Protein AF-A0A6N9TUB6-F1 (afdb_monomer_lite)

Foldseek 3Di:
DLLLVCLLDFAFPVSLLVLCPPPFQCVLLVHDPVLSVLSVVLLVVLQAGTHQAQVRVCVNVVHGGHRPNHPVSSLVLAVQQQVDQFPQPDDDPNHGHVHDDDDPNVSSNVSVVLLVVLSVVLSPVQFDFFFLLVVLVSVVVCCVRRGDDDPVCPVLVVQQNVVSVVSNCCCVPVVGRDTDHSVVVVVSSVVRSD

InterPro domains:
  IPR027417 P-loop containing nucleoside triphosphate hydrolase [SSF52540] (2-192)
  IPR060282 RecBCD enzyme subunit RecC, fourth domain [PF27451] (1-193)

pLDDT: mean 87.53, std 14.42, range [43.16, 98.19]

Sequence (194 aa):
LRLLELGGGRLGAPDVLDFMAVPAVARRFGIDEGDLAAARRWVEAARVRWGRDAAHRERVIGAAAGDDFTWAAGLRRLALGFAMAGDGTTLYDGILPYADAEGEEARALGRCAACLHRLFRAAEALPAPRPPARWADLLEGFLADLFEPGEDEAAEVLRLRRRLLELREAETVWGARRPVSAAVVRAWLAARLG

Structure (mmCIF, N/CA/C/O backbone):
data_AF-A0A6N9TUB6-F1
#
_entry.id   AF-A0A6N9TUB6-F1
#
loop_
_atom_site.group_PDB
_atom_site.id
_atom_site.type_symbol
_atom_site.label_atom_id
_atom_site.label_alt_id
_atom_site.label_comp_id
_atom_site.label_asym_id
_atom_site.label_entity_id
_atom_site.label_seq_id
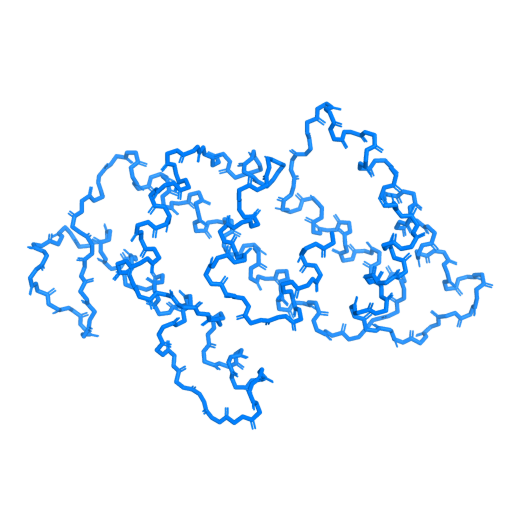_atom_site.pdbx_PDB_ins_code
_atom_site.Cartn_x
_atom_site.Cartn_y
_atom_site.Cartn_z
_atom_site.occupancy
_atom_site.B_iso_or_equiv
_atom_site.auth_seq_id
_atom_site.auth_comp_id
_atom_site.auth_asym_id
_atom_site.auth_atom_id
_atom_site.pdbx_PDB_model_num
ATOM 1 N N . LEU A 1 1 ? 9.368 2.194 -4.266 1.00 92.25 1 LEU A N 1
ATOM 2 C CA . LEU A 1 1 ? 10.060 1.037 -3.638 1.00 92.25 1 LEU A CA 1
ATOM 3 C C . LEU A 1 1 ? 9.395 0.600 -2.331 1.00 92.25 1 LEU A C 1
ATOM 5 O O . LEU A 1 1 ? 9.043 -0.567 -2.248 1.00 92.25 1 LEU A O 1
ATOM 9 N N . ARG A 1 2 ? 9.118 1.510 -1.383 1.00 92.44 2 ARG A N 1
ATOM 10 C CA . ARG A 1 2 ? 8.426 1.211 -0.108 1.00 92.44 2 ARG A CA 1
ATOM 11 C C . ARG A 1 2 ? 7.139 0.378 -0.243 1.00 92.44 2 ARG A C 1
ATOM 13 O O . ARG A 1 2 ? 6.929 -0.547 0.527 1.00 92.44 2 ARG A O 1
ATOM 20 N N . LEU A 1 3 ? 6.314 0.623 -1.268 1.00 94.94 3 LEU A N 1
ATOM 21 C CA . LEU A 1 3 ? 5.122 -0.199 -1.546 1.00 94.94 3 LEU A CA 1
ATOM 22 C C . LEU A 1 3 ? 5.451 -1.693 -1.747 1.00 94.94 3 LEU A C 1
ATOM 24 O O . LEU A 1 3 ? 4.760 -2.555 -1.212 1.00 94.94 3 LEU A O 1
ATOM 28 N N . LEU A 1 4 ? 6.526 -2.003 -2.486 1.00 94.75 4 LEU A N 1
ATOM 29 C CA . LEU A 1 4 ? 6.989 -3.381 -2.706 1.00 94.75 4 LEU A CA 1
ATOM 30 C C . LEU A 1 4 ? 7.463 -4.040 -1.403 1.00 94.75 4 LEU A C 1
ATOM 32 O O . LEU A 1 4 ? 7.349 -5.252 -1.255 1.00 94.75 4 LEU A O 1
ATOM 36 N N . GLU A 1 5 ? 8.003 -3.252 -0.473 1.00 92.50 5 GLU A N 1
ATOM 37 C CA . GLU A 1 5 ? 8.442 -3.723 0.846 1.00 92.50 5 GLU A CA 1
ATOM 38 C C . GLU A 1 5 ? 7.247 -3.995 1.752 1.00 92.50 5 GLU A C 1
ATOM 40 O O . GLU A 1 5 ? 7.179 -5.062 2.356 1.00 92.50 5 GLU A O 1
ATOM 45 N N . LEU A 1 6 ? 6.266 -3.089 1.769 1.00 93.50 6 LEU A N 1
ATOM 46 C CA . LEU A 1 6 ? 5.014 -3.264 2.503 1.00 93.50 6 LEU A CA 1
ATOM 47 C C . LEU A 1 6 ? 4.281 -4.543 2.091 1.00 93.50 6 LEU A C 1
ATOM 49 O O . LEU A 1 6 ? 3.838 -5.288 2.961 1.00 93.50 6 LEU A O 1
ATOM 53 N N . GLY A 1 7 ? 4.204 -4.834 0.789 1.00 89.94 7 GLY A N 1
ATOM 54 C CA . GLY A 1 7 ? 3.552 -6.049 0.289 1.00 89.94 7 GLY A CA 1
ATOM 55 C C . GLY A 1 7 ? 4.246 -7.361 0.665 1.00 89.94 7 GLY A C 1
ATOM 56 O O . GLY A 1 7 ? 3.609 -8.408 0.637 1.00 89.94 7 GLY A O 1
ATOM 57 N N . GLY A 1 8 ? 5.535 -7.324 1.017 1.00 85.50 8 GLY A N 1
ATOM 58 C CA . GLY A 1 8 ? 6.263 -8.474 1.568 1.00 85.50 8 GLY A CA 1
ATOM 59 C C . GLY A 1 8 ?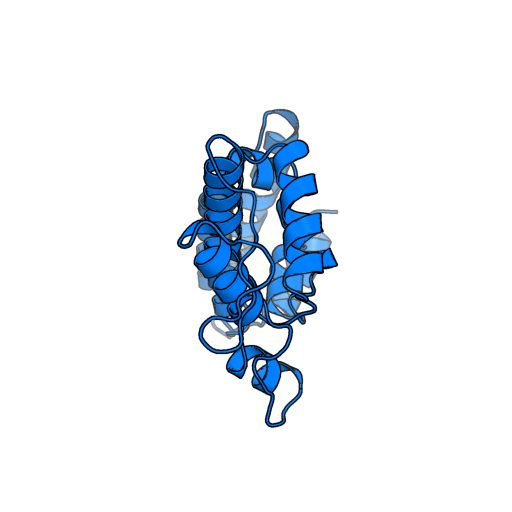 6.441 -8.423 3.089 1.00 85.50 8 GLY A C 1
ATOM 60 O O . GLY A 1 8 ? 7.093 -9.300 3.652 1.00 85.50 8 GLY A O 1
ATOM 61 N N . GLY A 1 9 ? 5.930 -7.378 3.739 1.00 89.94 9 GLY A N 1
ATOM 62 C CA . GLY A 1 9 ? 6.175 -7.070 5.140 1.00 89.94 9 GLY A CA 1
ATOM 63 C C . GLY A 1 9 ? 4.993 -7.390 6.049 1.00 89.94 9 GLY A C 1
ATOM 64 O O . GLY A 1 9 ? 4.025 -8.052 5.687 1.00 89.94 9 GLY A O 1
ATOM 65 N N . ARG A 1 10 ? 5.068 -6.880 7.280 1.00 95.06 10 ARG A N 1
ATOM 66 C CA . ARG A 1 10 ? 4.028 -7.075 8.301 1.00 95.06 10 ARG A CA 1
ATOM 67 C C . ARG A 1 10 ? 2.860 -6.098 8.181 1.00 95.06 10 ARG A C 1
ATOM 69 O O . ARG A 1 10 ? 1.869 -6.294 8.876 1.00 95.06 10 ARG A O 1
ATOM 76 N N . LEU A 1 11 ? 2.949 -5.069 7.334 1.00 96.56 11 LEU A N 1
ATOM 77 C CA . LEU A 1 11 ? 2.013 -3.935 7.333 1.00 96.56 11 LEU A CA 1
ATOM 78 C C . LEU A 1 11 ? 1.916 -3.308 8.735 1.00 96.56 11 LEU A C 1
ATOM 80 O O . LEU A 1 11 ? 0.832 -3.217 9.315 1.00 96.56 11 LEU A O 1
ATOM 84 N N . GLY A 1 12 ? 3.070 -2.963 9.314 1.00 97.50 12 GLY A N 1
ATOM 85 C CA . GLY A 1 12 ? 3.145 -2.316 10.621 1.00 97.50 12 GLY A CA 1
ATOM 86 C C . GLY A 1 12 ? 2.473 -0.945 10.612 1.00 97.50 12 GLY A C 1
ATOM 87 O O . GLY A 1 12 ? 2.493 -0.249 9.598 1.00 97.50 12 GLY A O 1
ATOM 88 N N . ALA A 1 13 ? 1.886 -0.560 11.747 1.00 97.31 13 ALA A N 1
ATOM 89 C CA . ALA A 1 13 ? 1.254 0.746 11.921 1.00 97.31 13 ALA A CA 1
ATOM 90 C C . ALA A 1 13 ? 2.151 1.922 11.475 1.00 97.31 13 ALA A C 1
ATOM 92 O O . ALA A 1 13 ? 1.690 2.711 10.648 1.00 97.31 13 ALA A O 1
ATOM 93 N N . PRO A 1 14 ? 3.426 2.013 11.917 1.00 96.50 14 PRO A N 1
ATOM 94 C CA . PRO A 1 14 ? 4.327 3.077 11.476 1.00 96.50 14 PRO A CA 1
ATOM 95 C C . PRO A 1 14 ? 4.573 3.062 9.964 1.00 96.50 14 PRO A C 1
ATOM 97 O O . PRO A 1 14 ? 4.370 4.076 9.312 1.00 96.50 14 PRO A O 1
ATOM 100 N N . ASP A 1 15 ? 4.906 1.903 9.385 1.00 96.94 15 ASP A N 1
ATOM 101 C CA . ASP A 1 15 ? 5.263 1.800 7.961 1.00 96.94 15 ASP A CA 1
ATOM 102 C C . ASP A 1 15 ? 4.114 2.212 7.027 1.00 96.94 15 ASP A C 1
ATOM 104 O O . ASP A 1 15 ? 4.328 2.793 5.961 1.00 96.94 15 ASP A O 1
ATOM 108 N N . VAL A 1 16 ? 2.878 1.886 7.413 1.00 97.94 16 VAL A N 1
ATOM 109 C CA . VAL A 1 16 ? 1.674 2.251 6.658 1.00 97.94 16 VAL A CA 1
ATOM 110 C C . VAL A 1 16 ? 1.379 3.743 6.792 1.00 97.94 16 VAL A C 1
ATOM 112 O O . VAL A 1 16 ? 1.094 4.385 5.784 1.00 97.94 16 VAL A O 1
ATOM 115 N N . LEU A 1 17 ? 1.482 4.311 7.998 1.00 97.62 17 LEU A N 1
ATOM 116 C CA . LEU A 1 17 ? 1.303 5.751 8.210 1.00 97.62 17 LEU A CA 1
ATOM 117 C C . LEU A 1 17 ? 2.373 6.561 7.464 1.00 97.62 17 LEU A C 1
ATOM 119 O O . LEU A 1 17 ? 2.053 7.555 6.816 1.00 97.62 17 LEU A O 1
ATOM 123 N N . ASP A 1 18 ? 3.617 6.088 7.465 1.00 97.38 18 ASP A N 1
ATOM 124 C CA . ASP A 1 18 ? 4.721 6.686 6.713 1.00 97.38 18 ASP A CA 1
ATOM 125 C C . ASP A 1 18 ? 4.528 6.576 5.198 1.00 97.38 18 ASP A C 1
ATOM 127 O O . ASP A 1 18 ? 5.052 7.393 4.441 1.00 97.38 18 ASP A O 1
ATOM 131 N N . PHE A 1 19 ? 3.810 5.557 4.722 1.00 97.69 19 PHE A N 1
ATOM 132 C CA . PHE A 1 19 ? 3.423 5.460 3.317 1.00 97.69 19 PHE A CA 1
ATOM 133 C C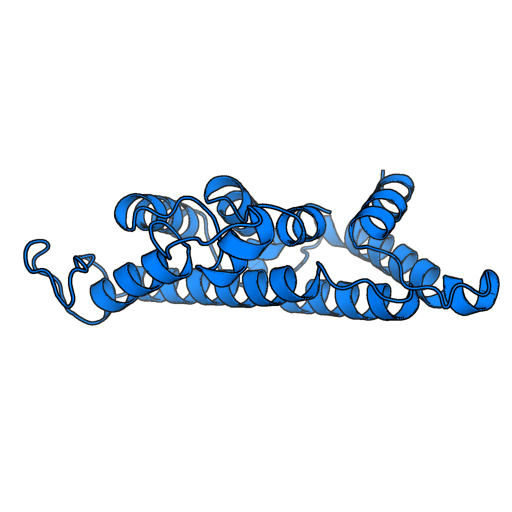 . PHE A 1 19 ? 2.311 6.451 2.967 1.00 97.69 19 PHE A C 1
ATOM 135 O O . PHE A 1 19 ? 2.402 7.112 1.936 1.00 97.69 19 PHE A O 1
ATOM 142 N N . MET A 1 20 ? 1.299 6.592 3.827 1.00 98.06 20 MET A N 1
ATOM 143 C CA . MET A 1 20 ? 0.234 7.589 3.658 1.00 98.06 20 MET A CA 1
ATOM 144 C C . MET A 1 20 ? 0.784 9.020 3.655 1.00 98.06 20 MET A C 1
ATOM 146 O O . MET A 1 20 ? 0.278 9.863 2.924 1.00 98.06 20 MET A O 1
ATOM 150 N N . ALA A 1 21 ? 1.841 9.275 4.432 1.00 97.75 21 ALA A N 1
ATOM 151 C CA . ALA A 1 21 ? 2.496 10.576 4.531 1.00 97.75 21 ALA A CA 1
ATOM 152 C C . ALA A 1 21 ? 3.378 10.944 3.321 1.00 97.75 21 ALA A C 1
ATOM 154 O O . ALA A 1 21 ? 3.882 12.063 3.257 1.00 97.75 21 ALA A O 1
ATOM 155 N N . VAL A 1 22 ? 3.593 10.038 2.358 1.00 97.00 22 VAL A N 1
ATOM 156 C CA . VAL A 1 22 ? 4.319 10.378 1.124 1.00 97.00 22 VAL A CA 1
ATOM 157 C C . VAL A 1 22 ? 3.509 11.432 0.354 1.00 97.00 22 VAL A C 1
ATOM 159 O O . VAL A 1 22 ? 2.352 11.150 0.049 1.00 97.00 22 VAL A O 1
ATOM 162 N N . PRO A 1 23 ? 4.077 12.592 -0.040 1.00 96.75 23 PRO A N 1
ATOM 163 C CA . PRO A 1 23 ? 3.309 13.695 -0.633 1.00 96.75 23 PRO A CA 1
ATOM 164 C C . PRO A 1 23 ? 2.434 13.291 -1.825 1.00 96.75 23 PRO A C 1
ATOM 166 O O . PRO A 1 23 ? 1.260 13.642 -1.884 1.00 96.75 23 PRO A O 1
ATOM 169 N N . ALA A 1 24 ? 2.967 12.478 -2.740 1.00 97.06 24 ALA A N 1
ATOM 170 C CA . ALA A 1 24 ? 2.203 11.975 -3.880 1.00 97.06 24 ALA A CA 1
ATOM 171 C C . ALA A 1 24 ? 1.048 11.040 -3.482 1.00 97.06 24 ALA A C 1
ATOM 173 O O . ALA A 1 24 ? 0.037 10.997 -4.177 1.00 97.06 24 ALA A O 1
ATOM 174 N N . VAL A 1 25 ? 1.174 10.300 -2.379 1.00 98.06 25 VAL A N 1
ATOM 175 C CA . VAL A 1 25 ? 0.084 9.472 -1.842 1.00 98.06 25 VAL A CA 1
ATOM 176 C C . VAL A 1 25 ? -0.936 10.365 -1.146 1.00 98.06 25 VAL A C 1
ATOM 178 O O . VAL A 1 25 ? -2.118 10.292 -1.457 1.00 98.06 25 VAL A O 1
ATOM 181 N N . ALA A 1 26 ? -0.488 11.257 -0.264 1.00 98.19 26 ALA A N 1
ATOM 182 C CA . ALA A 1 26 ? -1.355 12.175 0.462 1.00 98.19 26 ALA A CA 1
ATOM 183 C C . ALA A 1 26 ? -2.234 13.005 -0.493 1.00 98.19 26 ALA A C 1
ATOM 185 O O . ALA A 1 26 ? -3.459 12.990 -0.365 1.00 98.19 26 ALA A O 1
ATOM 186 N N . ARG A 1 27 ? -1.636 13.601 -1.539 1.00 97.88 27 ARG A N 1
ATOM 187 C CA . ARG A 1 27 ? -2.366 14.332 -2.593 1.00 97.88 27 ARG A CA 1
ATOM 188 C C . ARG A 1 27 ? -3.438 13.477 -3.268 1.00 97.88 27 ARG A C 1
ATOM 190 O O . ARG A 1 27 ? -4.581 13.915 -3.344 1.00 97.88 27 ARG A O 1
ATOM 197 N N . ARG A 1 28 ? -3.109 12.233 -3.647 1.00 98.00 28 ARG A N 1
ATOM 198 C CA . ARG A 1 28 ? -4.031 11.308 -4.336 1.00 98.00 28 ARG A CA 1
ATOM 199 C C . ARG A 1 28 ? -5.341 11.083 -3.584 1.00 98.00 28 ARG A C 1
ATOM 201 O O . ARG A 1 28 ? -6.372 10.822 -4.205 1.00 98.00 28 ARG A O 1
ATOM 208 N N . PHE A 1 29 ? -5.290 11.132 -2.256 1.00 97.38 29 PHE A N 1
ATOM 209 C CA . PHE A 1 29 ? -6.438 10.901 -1.383 1.00 97.38 29 PHE A CA 1
ATOM 210 C C . PHE A 1 29 ? -6.958 12.180 -0.715 1.00 97.38 29 PHE A C 1
ATOM 212 O O . PHE A 1 29 ? -7.899 12.096 0.071 1.00 97.38 29 PHE A O 1
ATOM 219 N N . GLY A 1 30 ? -6.379 13.345 -1.029 1.00 96.94 30 GLY A N 1
ATOM 220 C CA . GLY A 1 30 ? -6.704 14.624 -0.396 1.00 96.94 30 GLY A CA 1
ATOM 221 C C . GLY A 1 30 ? -6.369 14.677 1.097 1.00 96.94 30 GLY A C 1
ATOM 222 O O . GLY A 1 30 ? -7.049 15.380 1.832 1.00 96.94 30 GLY A O 1
ATOM 223 N N . ILE A 1 31 ? -5.394 13.882 1.543 1.00 97.25 31 ILE A N 1
ATOM 224 C CA . ILE A 1 31 ? -4.972 13.780 2.942 1.00 97.25 31 ILE A CA 1
ATOM 225 C C . ILE A 1 31 ? -4.030 14.941 3.259 1.00 97.25 31 ILE A C 1
ATOM 227 O O . ILE A 1 31 ? -3.014 15.110 2.582 1.00 97.25 31 ILE A O 1
ATOM 231 N N . ASP A 1 32 ? -4.338 15.703 4.303 1.00 96.12 32 ASP A N 1
ATOM 232 C CA . ASP A 1 32 ? -3.461 16.752 4.827 1.00 96.12 32 ASP A CA 1
ATOM 233 C C . ASP A 1 32 ? -2.720 16.329 6.118 1.00 96.12 32 ASP A C 1
ATOM 235 O O . ASP A 1 32 ? -2.791 15.186 6.581 1.00 96.12 32 ASP A O 1
ATOM 239 N N . GLU A 1 33 ? -1.945 17.246 6.703 1.00 95.62 33 GLU A N 1
ATOM 240 C CA . GLU A 1 33 ? -1.210 16.981 7.947 1.00 95.62 33 GLU A CA 1
ATOM 241 C C . GLU A 1 33 ? -2.134 16.731 9.150 1.00 95.62 33 GLU A C 1
ATOM 243 O O . GLU A 1 33 ? -1.798 15.926 10.029 1.00 95.62 33 GLU A O 1
ATOM 248 N N . GLY A 1 34 ? -3.300 17.385 9.181 1.00 94.75 34 GLY A N 1
ATOM 249 C CA . GLY A 1 34 ? -4.318 17.207 10.213 1.00 94.75 34 GLY A CA 1
ATOM 250 C C . GLY A 1 34 ? -4.940 15.815 10.147 1.00 94.75 34 GLY A C 1
ATOM 251 O O . GLY A 1 34 ? -5.042 15.136 11.173 1.00 94.75 34 GLY A O 1
ATOM 252 N N . ASP A 1 35 ? -5.242 15.345 8.939 1.00 94.06 35 ASP A N 1
ATOM 253 C CA . ASP A 1 35 ? -5.716 13.990 8.668 1.00 94.06 35 ASP A CA 1
ATOM 254 C C . ASP A 1 35 ? -4.697 12.937 9.114 1.00 94.06 35 ASP A C 1
ATOM 256 O O . ASP A 1 35 ? -5.057 11.954 9.763 1.00 94.06 35 ASP A O 1
ATOM 260 N N . LEU A 1 36 ? -3.408 13.141 8.818 1.00 96.38 36 LEU A N 1
ATOM 261 C CA . LEU A 1 36 ? -2.342 12.232 9.258 1.00 96.38 36 LEU A CA 1
ATOM 262 C C . LEU A 1 36 ? -2.194 12.224 10.783 1.00 96.38 36 LEU A C 1
ATOM 264 O O . LEU A 1 36 ? -1.960 11.169 11.381 1.00 96.38 36 LEU A O 1
ATOM 268 N N . ALA A 1 37 ? -2.328 13.380 11.436 1.00 94.62 37 ALA A N 1
ATOM 269 C CA . ALA A 1 37 ? -2.328 13.465 12.893 1.00 94.62 37 ALA A CA 1
ATOM 270 C C . ALA A 1 37 ? -3.536 12.735 13.501 1.00 94.62 37 ALA A C 1
ATOM 272 O O . ALA A 1 37 ? -3.373 12.003 14.480 1.00 94.62 37 ALA A O 1
ATOM 273 N N . ALA A 1 38 ? -4.724 12.874 12.908 1.00 90.94 38 ALA A N 1
ATOM 274 C CA . ALA A 1 38 ? -5.920 12.142 13.314 1.00 90.94 38 ALA A CA 1
ATOM 275 C C . ALA A 1 38 ? -5.754 10.628 13.110 1.00 90.94 38 ALA A C 1
ATOM 277 O O . ALA A 1 38 ? -5.977 9.856 14.042 1.00 90.94 38 ALA A O 1
ATOM 278 N N . ALA A 1 39 ? -5.238 10.201 11.954 1.00 93.81 39 ALA A N 1
ATOM 279 C CA . ALA A 1 39 ? -4.968 8.798 11.653 1.00 93.81 39 ALA A CA 1
ATOM 280 C C . ALA A 1 39 ? -4.029 8.145 12.679 1.00 93.81 39 ALA A C 1
ATOM 282 O O . ALA A 1 39 ? -4.281 7.018 13.107 1.00 93.81 39 ALA A O 1
ATOM 283 N N . ARG A 1 40 ? -2.986 8.857 13.131 1.00 95.12 40 ARG A N 1
ATOM 284 C CA . ARG A 1 40 ? -2.098 8.389 14.211 1.00 95.12 40 ARG A CA 1
ATOM 285 C C . ARG A 1 40 ? -2.861 8.161 15.518 1.00 95.12 40 ARG A C 1
ATOM 287 O O . ARG A 1 40 ? -2.726 7.088 16.106 1.00 95.12 40 ARG A O 1
ATOM 294 N N . ARG A 1 41 ? -3.696 9.123 15.937 1.00 92.69 41 ARG A N 1
ATOM 295 C CA . ARG A 1 41 ? -4.528 8.992 17.149 1.00 92.69 41 ARG A CA 1
ATOM 296 C C . ARG A 1 41 ? -5.500 7.819 17.040 1.00 92.69 41 ARG A C 1
ATOM 298 O O . ARG A 1 41 ? -5.626 7.040 17.978 1.00 92.69 41 ARG A O 1
ATOM 305 N N . TRP A 1 42 ? -6.154 7.656 15.891 1.00 91.50 42 TRP A N 1
ATOM 306 C CA . TRP A 1 42 ? -7.092 6.560 15.646 1.00 91.50 42 TRP A CA 1
ATOM 307 C C . TRP A 1 42 ? -6.420 5.190 15.670 1.00 91.50 42 TRP A C 1
ATOM 309 O O . TRP A 1 42 ? -6.944 4.261 16.278 1.00 91.50 42 TRP A O 1
ATOM 319 N N . VAL A 1 43 ? -5.248 5.056 15.047 1.00 93.50 43 VAL A N 1
ATOM 320 C CA . VAL A 1 43 ? -4.436 3.829 15.069 1.00 93.50 43 VAL A CA 1
ATOM 321 C C . VAL A 1 43 ? -4.061 3.444 16.500 1.00 93.50 43 VAL A C 1
ATOM 323 O O . VAL A 1 43 ? -4.176 2.272 16.866 1.00 93.50 43 VAL A O 1
ATOM 326 N N . GLU A 1 44 ? -3.666 4.418 17.322 1.00 91.88 44 GLU A N 1
ATOM 327 C CA . GLU A 1 44 ? -3.345 4.201 18.733 1.00 91.88 44 GLU A CA 1
ATOM 328 C C . GLU A 1 44 ? -4.585 3.810 19.551 1.00 91.88 44 GLU A C 1
ATOM 330 O O . GLU A 1 44 ? -4.583 2.760 20.200 1.00 91.88 44 GLU A O 1
ATOM 335 N N . ALA A 1 45 ? -5.667 4.589 19.453 1.00 85.88 45 ALA A N 1
ATOM 336 C CA . ALA A 1 45 ? -6.922 4.351 20.167 1.00 85.88 45 ALA A CA 1
ATOM 337 C C . ALA A 1 45 ? -7.554 2.997 19.800 1.00 85.88 45 ALA A C 1
ATOM 339 O O . ALA A 1 45 ? -7.989 2.242 20.669 1.00 85.88 45 ALA A O 1
ATOM 340 N N . ALA A 1 46 ? -7.532 2.631 18.516 1.00 88.69 46 ALA A N 1
ATOM 341 C CA . ALA A 1 46 ? -8.036 1.352 18.021 1.00 88.69 46 ALA A CA 1
ATOM 342 C C . ALA A 1 46 ? -7.064 0.177 18.259 1.00 88.69 46 ALA A C 1
ATOM 344 O O . ALA A 1 46 ? -7.386 -0.979 17.945 1.00 88.69 46 ALA A O 1
ATOM 345 N N . ARG A 1 47 ? -5.893 0.463 18.849 1.00 92.62 47 ARG A N 1
ATOM 346 C CA . ARG A 1 47 ? -4.821 -0.476 19.202 1.00 92.62 47 ARG A CA 1
ATOM 347 C C . ARG A 1 47 ? -4.282 -1.256 18.001 1.00 92.62 47 ARG A C 1
ATOM 349 O O . ARG A 1 47 ? -3.941 -2.431 18.134 1.00 92.62 47 ARG A O 1
ATOM 356 N N . VAL A 1 48 ? -4.193 -0.631 16.830 1.00 96.12 48 VAL A N 1
ATOM 357 C CA . VAL A 1 48 ? -3.614 -1.260 15.635 1.00 96.12 48 VAL A CA 1
ATOM 358 C C . VAL A 1 48 ? -2.099 -1.367 15.795 1.00 96.12 48 VAL A C 1
ATOM 360 O O . VAL A 1 48 ? -1.425 -0.418 16.191 1.00 96.12 48 VAL A O 1
ATOM 363 N N . ARG A 1 49 ? -1.543 -2.541 15.490 1.00 96.25 49 ARG A N 1
ATOM 364 C CA . ARG A 1 49 ? -0.101 -2.809 15.565 1.00 96.25 49 ARG A CA 1
ATOM 365 C C . ARG A 1 49 ? 0.460 -3.233 14.220 1.00 96.25 49 ARG A C 1
ATOM 367 O O . ARG A 1 49 ? 1.397 -2.604 13.737 1.00 96.25 49 ARG A O 1
ATOM 374 N N . TRP A 1 50 ? -0.080 -4.299 13.635 1.00 97.38 50 TRP A N 1
ATOM 375 C CA . TRP A 1 50 ? 0.361 -4.811 12.340 1.00 97.38 50 TRP A CA 1
ATOM 376 C C . TRP A 1 50 ? -0.621 -5.842 11.789 1.00 97.38 50 TRP A C 1
ATOM 378 O O . TRP A 1 50 ? -1.449 -6.394 12.513 1.00 97.38 50 TRP A O 1
ATOM 388 N N . GLY A 1 51 ? -0.453 -6.162 10.511 1.00 96.69 51 GLY A N 1
ATOM 389 C CA . GLY A 1 51 ? -1.219 -7.187 9.828 1.00 96.69 51 GLY A CA 1
ATOM 390 C C . GLY A 1 51 ? -2.551 -6.648 9.334 1.00 96.69 51 GLY A C 1
ATOM 391 O O . GLY A 1 51 ? -3.292 -5.993 10.065 1.00 96.69 51 GLY A O 1
ATOM 392 N N . ARG A 1 52 ? -2.856 -6.923 8.065 1.00 96.12 52 ARG A N 1
ATOM 393 C CA . ARG A 1 52 ? -4.127 -6.514 7.467 1.00 96.12 52 ARG A CA 1
ATOM 394 C C . ARG A 1 52 ? -5.317 -7.147 8.192 1.00 96.12 52 ARG A C 1
ATOM 396 O O . ARG A 1 52 ? -6.242 -6.444 8.570 1.00 96.12 52 ARG A O 1
ATOM 403 N N . ASP A 1 53 ? -5.260 -8.459 8.374 1.00 95.94 53 ASP A N 1
ATOM 404 C CA . ASP A 1 53 ? -6.278 -9.320 8.978 1.00 95.94 53 ASP A CA 1
ATOM 405 C C . ASP A 1 53 ? -5.601 -10.581 9.555 1.00 95.94 53 ASP A C 1
ATOM 407 O O . ASP A 1 53 ? -4.385 -10.770 9.399 1.00 95.94 53 ASP A O 1
ATOM 411 N N . ALA A 1 54 ? -6.378 -11.446 10.214 1.00 95.50 54 ALA A N 1
ATOM 412 C CA . ALA A 1 54 ? -5.904 -12.732 10.732 1.00 95.50 54 ALA A CA 1
ATOM 413 C C . ALA A 1 54 ? -5.188 -13.580 9.662 1.00 95.50 54 ALA A C 1
ATOM 415 O O . ALA A 1 54 ? -4.049 -13.988 9.869 1.00 95.50 54 ALA A O 1
ATOM 416 N N . ALA A 1 55 ? -5.783 -13.756 8.476 1.00 94.31 55 ALA A N 1
ATOM 417 C CA . ALA A 1 55 ? -5.211 -14.576 7.401 1.00 94.31 55 ALA A CA 1
ATOM 418 C C . ALA A 1 55 ? -3.852 -14.049 6.898 1.00 94.31 55 ALA A C 1
ATOM 420 O O . ALA A 1 55 ? -2.940 -14.806 6.562 1.00 94.31 55 ALA A O 1
ATOM 421 N N . HIS A 1 56 ? -3.677 -12.730 6.837 1.00 95.00 56 HIS A N 1
ATOM 422 C CA . HIS A 1 56 ? -2.396 -12.109 6.540 1.00 95.00 56 HIS A CA 1
ATOM 423 C C . HIS A 1 56 ? -1.379 -12.386 7.648 1.00 95.00 56 HIS A C 1
ATOM 425 O O . HIS A 1 56 ? -0.244 -12.750 7.345 1.00 95.00 56 HIS A O 1
ATOM 431 N N . ARG A 1 57 ? -1.771 -12.260 8.922 1.00 95.19 57 ARG A N 1
ATOM 432 C CA . ARG A 1 57 ? -0.881 -12.574 10.047 1.00 95.19 57 ARG A CA 1
ATOM 433 C C . ARG A 1 57 ? -0.434 -14.030 10.020 1.00 95.19 57 ARG A C 1
ATOM 435 O O . ARG A 1 57 ? 0.762 -14.265 10.155 1.00 95.19 57 ARG A O 1
ATOM 442 N N . GLU A 1 58 ? -1.352 -14.962 9.784 1.00 94.75 58 GLU A N 1
ATOM 443 C CA . GLU A 1 58 ? -1.059 -16.394 9.672 1.00 94.75 58 GLU A CA 1
ATOM 444 C C . GLU A 1 58 ? -0.027 -16.681 8.587 1.00 94.75 58 GLU A C 1
ATOM 446 O O . GLU A 1 58 ? 0.972 -17.350 8.846 1.00 94.75 58 GLU A O 1
ATOM 451 N N . ARG A 1 59 ? -0.206 -16.098 7.394 1.00 91.62 59 ARG A N 1
ATOM 452 C CA . ARG A 1 59 ? 0.764 -16.222 6.295 1.00 91.62 59 ARG A CA 1
ATOM 453 C C . ARG A 1 59 ? 2.148 -15.693 6.665 1.00 91.62 59 ARG A C 1
ATOM 455 O O . ARG A 1 59 ? 3.143 -16.283 6.261 1.00 91.62 59 ARG A O 1
ATOM 462 N N . VAL A 1 60 ? 2.219 -14.590 7.411 1.00 91.25 60 VAL A N 1
ATOM 463 C CA . VAL A 1 60 ? 3.494 -13.958 7.781 1.00 91.25 60 VAL A CA 1
ATOM 464 C C . VAL A 1 60 ? 4.215 -14.706 8.909 1.00 91.25 60 VAL A C 1
ATOM 466 O O . VAL A 1 60 ? 5.444 -14.732 8.916 1.00 91.25 60 VAL A O 1
ATOM 469 N N . ILE A 1 61 ? 3.490 -15.303 9.863 1.00 92.44 61 ILE A N 1
ATOM 470 C CA . ILE A 1 61 ? 4.100 -16.014 11.006 1.00 92.44 61 ILE A CA 1
ATOM 471 C C . ILE A 1 61 ? 4.231 -17.525 10.791 1.00 92.44 61 ILE A C 1
ATOM 473 O O . ILE A 1 61 ? 5.014 -18.158 11.491 1.00 92.44 61 ILE A O 1
ATOM 477 N N . GLY A 1 62 ? 3.477 -18.101 9.852 1.00 92.88 62 GLY A N 1
ATOM 478 C CA . GLY A 1 62 ? 3.452 -19.542 9.589 1.00 92.88 62 GLY A CA 1
ATOM 479 C C . GLY A 1 62 ? 2.690 -20.366 10.634 1.00 92.88 62 GLY A C 1
ATOM 480 O O . GLY A 1 62 ? 2.944 -21.559 10.766 1.00 92.88 62 GLY A O 1
ATOM 481 N N . ALA A 1 63 ? 1.785 -19.747 11.396 1.00 91.75 63 ALA A N 1
ATOM 482 C CA . ALA A 1 63 ? 0.998 -20.374 12.459 1.00 91.75 63 ALA A CA 1
ATOM 483 C C . ALA A 1 63 ? -0.342 -19.645 12.640 1.00 91.75 63 ALA A C 1
ATOM 485 O O . ALA A 1 63 ? -0.475 -18.505 12.197 1.00 91.75 63 ALA A O 1
ATOM 486 N N . ALA A 1 64 ? -1.308 -20.286 13.308 1.00 91.06 64 ALA A N 1
ATOM 487 C CA . ALA A 1 64 ? -2.615 -19.695 13.594 1.00 91.06 64 ALA A CA 1
ATOM 488 C C . ALA A 1 64 ? -2.473 -18.345 14.316 1.00 91.06 64 ALA A C 1
ATOM 490 O O . ALA A 1 64 ? -1.685 -18.207 15.258 1.00 91.06 64 ALA A O 1
ATOM 491 N N . ALA A 1 65 ? -3.235 -17.347 13.875 1.00 91.44 65 ALA A N 1
ATOM 492 C CA . ALA A 1 65 ? -3.138 -15.984 14.373 1.00 91.44 65 ALA A CA 1
ATOM 493 C C . ALA A 1 65 ? -4.529 -15.385 14.547 1.00 91.44 65 ALA A C 1
ATOM 495 O O . ALA A 1 65 ? -5.359 -15.431 13.645 1.00 91.44 65 ALA A O 1
ATOM 496 N N . GLY A 1 66 ? -4.760 -14.762 15.699 1.00 91.31 66 GLY A N 1
ATOM 497 C CA . GLY A 1 66 ? -5.967 -13.978 15.918 1.00 91.31 66 GLY A CA 1
ATOM 498 C C . GLY A 1 66 ? -5.982 -12.683 15.105 1.00 91.31 66 GLY A C 1
ATOM 499 O O . GLY A 1 66 ? -4.967 -12.224 14.571 1.00 91.31 66 GLY A O 1
ATOM 500 N N . ASP A 1 67 ? -7.148 -12.054 15.083 1.00 92.62 67 ASP A N 1
ATOM 501 C CA . ASP A 1 67 ? -7.361 -10.753 14.452 1.00 92.62 67 ASP A CA 1
ATOM 502 C C . ASP A 1 67 ? -7.072 -9.569 15.399 1.00 92.62 67 ASP A C 1
ATOM 504 O O . ASP A 1 67 ? -7.189 -8.405 15.027 1.00 92.62 67 ASP A O 1
ATOM 508 N N . ASP A 1 68 ? -6.644 -9.838 16.634 1.00 90.31 68 ASP A N 1
ATOM 509 C CA . ASP A 1 68 ? -6.318 -8.782 17.588 1.00 90.31 68 ASP A CA 1
ATOM 510 C C . ASP A 1 68 ? -5.220 -7.860 17.061 1.00 90.31 68 ASP A C 1
ATOM 512 O O . ASP A 1 68 ? -4.204 -8.303 16.525 1.00 90.31 68 ASP A O 1
ATOM 516 N N . PHE A 1 69 ? -5.407 -6.557 17.264 1.00 93.94 69 PHE A N 1
ATOM 517 C CA . PHE A 1 69 ? -4.448 -5.518 16.880 1.00 93.94 69 PHE A CA 1
ATOM 518 C C . PHE A 1 69 ? -4.161 -5.420 15.365 1.00 93.94 69 PHE A C 1
ATOM 520 O O . PHE A 1 69 ? -3.191 -4.761 14.979 1.00 93.94 69 PHE A O 1
ATOM 527 N N . THR A 1 70 ? -4.982 -6.037 14.506 1.00 97.19 70 THR A N 1
ATOM 528 C CA . THR A 1 70 ? -4.898 -5.877 13.044 1.00 97.19 70 THR A CA 1
ATOM 529 C C . THR A 1 70 ? -5.523 -4.566 12.581 1.00 97.19 70 THR A C 1
ATOM 531 O O . THR A 1 70 ? -6.307 -3.930 13.293 1.00 97.19 70 THR A O 1
ATOM 534 N N . TRP A 1 71 ? -5.220 -4.184 11.341 1.00 96.75 71 TRP A N 1
ATOM 535 C CA . TRP A 1 71 ? -5.910 -3.091 10.662 1.00 96.75 71 TRP A CA 1
ATOM 536 C C . TRP A 1 71 ? -7.407 -3.349 10.518 1.00 96.75 71 TRP A C 1
ATOM 538 O O . TRP A 1 71 ? -8.194 -2.447 10.783 1.00 96.75 71 TRP A O 1
ATOM 548 N N . ALA A 1 72 ? -7.819 -4.564 10.148 1.00 94.31 72 ALA A N 1
ATOM 549 C CA . ALA A 1 72 ? -9.232 -4.906 10.018 1.00 94.31 72 ALA A CA 1
ATOM 550 C C . ALA A 1 72 ? -9.988 -4.756 11.351 1.00 94.31 72 ALA A C 1
ATOM 552 O O . ALA A 1 72 ? -11.082 -4.190 11.364 1.00 94.31 72 ALA A O 1
ATOM 553 N N . ALA A 1 73 ? -9.402 -5.199 12.471 1.00 91.94 73 ALA A N 1
ATOM 554 C CA . ALA A 1 73 ? -9.986 -5.017 13.799 1.00 91.94 73 ALA A CA 1
ATOM 555 C C . ALA A 1 73 ? -10.058 -3.543 14.207 1.00 91.94 73 ALA A C 1
ATOM 557 O O . ALA A 1 73 ? -11.079 -3.088 14.724 1.00 91.94 73 ALA A O 1
ATOM 558 N N . GLY A 1 74 ? -8.989 -2.782 13.960 1.00 91.69 74 GLY A N 1
ATOM 559 C CA . GLY A 1 74 ? -8.961 -1.361 14.286 1.00 91.69 74 GLY A CA 1
ATOM 560 C C . GLY A 1 74 ? -9.946 -0.538 13.463 1.00 91.69 74 GLY A C 1
ATOM 561 O O . GLY A 1 74 ? -10.682 0.270 14.016 1.00 91.69 74 GLY A O 1
ATOM 562 N N . LEU A 1 75 ? -10.028 -0.788 12.156 1.00 89.56 75 LEU A N 1
ATOM 563 C CA . LEU A 1 75 ? -10.976 -0.109 11.271 1.00 89.56 75 LEU A CA 1
ATOM 564 C C . LEU A 1 75 ? -12.428 -0.436 11.629 1.00 89.56 75 LEU A C 1
ATOM 566 O O . LEU A 1 75 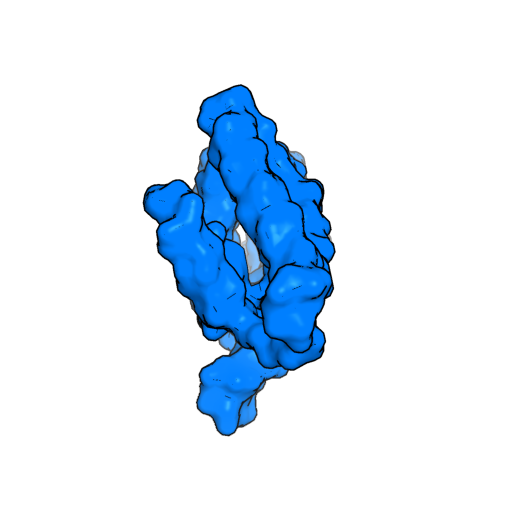? -13.266 0.457 11.573 1.00 89.56 75 LEU A O 1
ATOM 570 N N . ARG A 1 76 ? -12.727 -1.668 12.066 1.00 88.12 76 ARG A N 1
ATOM 571 C CA . ARG A 1 76 ? -14.045 -2.007 12.629 1.00 88.12 76 ARG A CA 1
ATOM 572 C C . ARG A 1 76 ? -14.369 -1.192 13.883 1.00 88.12 76 ARG A C 1
ATOM 574 O O . ARG A 1 76 ? -15.477 -0.675 13.980 1.00 88.12 76 ARG A O 1
ATOM 581 N N . ARG A 1 77 ? -13.407 -1.029 14.803 1.00 84.19 77 ARG A N 1
ATOM 582 C CA . ARG A 1 77 ? -13.561 -0.179 16.004 1.00 84.19 77 ARG A CA 1
ATOM 583 C C . ARG A 1 77 ? -13.843 1.273 15.653 1.00 84.19 77 ARG A C 1
ATOM 585 O O . ARG A 1 77 ? -14.771 1.863 16.193 1.00 84.19 77 ARG A O 1
ATOM 592 N N . LEU A 1 78 ? -13.075 1.820 14.716 1.00 82.00 78 LEU A N 1
ATOM 593 C CA . LEU A 1 78 ? -13.253 3.193 14.257 1.00 82.00 78 LEU A CA 1
ATOM 594 C C . LEU A 1 78 ? -14.604 3.374 13.564 1.00 82.00 78 LEU A C 1
ATOM 596 O O . LEU A 1 78 ? -15.342 4.280 13.921 1.00 82.00 78 LEU A O 1
ATOM 600 N N . ALA A 1 79 ? -14.980 2.483 12.645 1.00 78.88 79 ALA A N 1
ATOM 601 C CA . ALA A 1 79 ? -16.262 2.568 11.948 1.00 78.88 79 ALA A CA 1
ATOM 602 C C . ALA A 1 79 ? -17.459 2.516 12.912 1.00 78.88 79 ALA A C 1
ATOM 604 O O . ALA A 1 79 ? -18.402 3.284 12.751 1.00 78.88 79 ALA A O 1
ATOM 605 N N . LEU A 1 80 ? -17.406 1.658 13.936 1.00 74.94 80 LEU A N 1
ATOM 606 C CA . LEU A 1 80 ? -18.441 1.598 14.969 1.00 74.94 80 LEU A CA 1
ATOM 607 C C . LEU A 1 80 ? -18.493 2.882 15.810 1.00 74.94 80 LEU A C 1
ATOM 609 O O . LEU A 1 80 ? -19.579 3.366 16.107 1.00 74.94 80 LEU A O 1
ATOM 613 N N . GLY A 1 81 ? -17.321 3.445 16.124 1.00 69.81 81 GLY A N 1
ATOM 614 C CA . GLY A 1 81 ? -17.159 4.771 16.725 1.00 69.81 81 GLY A CA 1
ATOM 615 C C . GLY A 1 81 ? -17.884 5.881 15.993 1.00 69.81 81 GLY A C 1
ATOM 616 O O . GLY A 1 81 ? -18.615 6.656 16.584 1.00 69.81 81 GLY A O 1
ATOM 617 N N . PHE A 1 82 ? -17.709 5.920 14.681 1.00 66.12 82 PHE A N 1
ATOM 618 C CA . PHE A 1 82 ? -18.271 6.982 13.858 1.00 66.12 82 PHE A CA 1
ATOM 619 C C . PHE A 1 82 ? -19.761 6.760 13.558 1.00 66.12 82 PHE A C 1
ATOM 621 O O . PHE A 1 82 ? -20.485 7.717 13.305 1.00 66.12 82 PHE A O 1
ATOM 628 N N . ALA A 1 83 ? -20.233 5.509 13.557 1.00 66.62 83 ALA A N 1
ATOM 629 C CA . ALA A 1 83 ? -21.635 5.181 13.292 1.00 66.62 83 ALA A CA 1
ATOM 630 C C . ALA A 1 83 ? -22.539 5.356 14.520 1.00 66.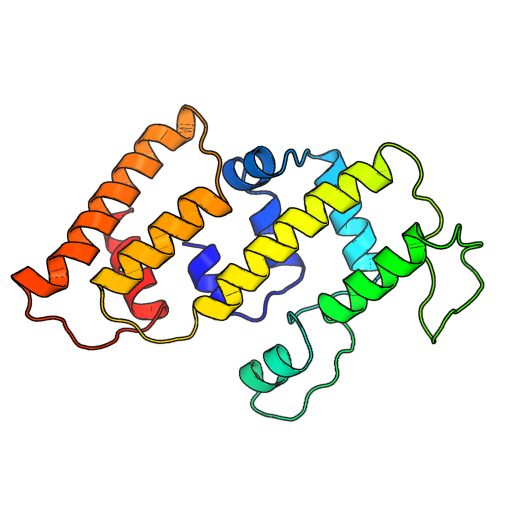62 83 ALA A C 1
ATOM 632 O O . ALA A 1 83 ? -23.734 5.611 14.373 1.00 66.62 83 ALA A O 1
ATOM 633 N N . MET A 1 84 ? -21.990 5.198 15.723 1.00 61.75 84 MET A N 1
ATOM 634 C CA . MET A 1 84 ? -22.715 5.390 16.971 1.00 61.75 84 MET A CA 1
ATOM 635 C C . MET A 1 84 ? -22.065 6.554 17.699 1.00 61.75 84 MET A C 1
ATOM 637 O O . MET A 1 84 ? -20.940 6.383 18.143 1.00 61.75 84 MET A O 1
ATOM 641 N N . ALA A 1 85 ? -22.745 7.701 17.825 1.00 53.50 85 ALA A N 1
ATOM 642 C CA . ALA A 1 85 ? -22.292 8.807 18.673 1.00 53.50 85 ALA A CA 1
ATOM 643 C C . ALA A 1 85 ? -21.984 8.251 20.074 1.00 53.50 85 ALA A C 1
ATOM 645 O O . ALA A 1 85 ? -22.887 7.954 20.858 1.00 53.50 85 ALA A O 1
ATOM 646 N N . GLY A 1 86 ? -20.712 7.946 20.309 1.00 51.94 86 GLY A N 1
ATOM 647 C CA . GLY A 1 86 ? -20.295 7.099 21.410 1.00 51.94 86 GLY A CA 1
ATOM 648 C C . GLY A 1 86 ? -20.146 7.939 22.658 1.00 51.94 86 GLY A C 1
ATOM 649 O O . GLY A 1 86 ? -19.430 8.927 22.645 1.00 51.94 86 GLY A O 1
ATOM 650 N N . ASP A 1 87 ? -20.735 7.514 23.769 1.00 53.50 87 ASP A N 1
ATOM 651 C CA . ASP A 1 87 ? -20.481 8.118 25.084 1.00 53.50 87 ASP A CA 1
ATOM 652 C C . ASP A 1 87 ? -19.069 7.800 25.636 1.00 53.50 87 ASP A C 1
ATOM 654 O O . ASP A 1 87 ? -18.740 8.171 26.760 1.00 53.50 87 ASP A O 1
ATOM 658 N N . GLY A 1 88 ? -18.234 7.083 24.869 1.00 52.25 88 GLY A N 1
ATOM 659 C CA . GLY A 1 88 ? -16.891 6.646 25.262 1.00 52.25 88 GLY A CA 1
ATOM 660 C C . GLY A 1 88 ? -16.864 5.574 26.359 1.00 52.25 88 GLY A C 1
ATOM 661 O O . GLY A 1 88 ? -15.785 5.215 26.831 1.00 52.25 88 GLY A O 1
ATOM 662 N N . THR A 1 89 ? -18.023 5.047 26.768 1.00 48.50 89 THR A N 1
ATOM 663 C CA . THR A 1 89 ? -18.168 4.146 27.924 1.00 48.50 89 THR A CA 1
ATOM 664 C C . THR A 1 89 ? -18.899 2.841 27.611 1.00 48.50 89 THR A C 1
ATOM 666 O O . THR A 1 89 ? -18.682 1.842 28.301 1.00 48.50 89 THR A O 1
ATOM 669 N N . THR A 1 90 ? -19.705 2.800 26.549 1.00 48.06 90 THR A N 1
ATOM 670 C CA . THR A 1 90 ? -20.499 1.620 26.188 1.00 48.06 90 THR A CA 1
ATOM 671 C C . THR A 1 90 ? -19.788 0.750 25.144 1.00 48.06 90 THR A C 1
ATOM 673 O O . THR A 1 90 ? -19.543 1.174 24.017 1.00 48.06 90 THR A O 1
ATOM 676 N N . LEU A 1 91 ? -19.477 -0.502 25.502 1.00 48.88 91 LEU A N 1
ATOM 677 C CA . LEU A 1 91 ? -19.001 -1.523 24.559 1.00 48.88 91 LEU A CA 1
ATOM 678 C C . LEU A 1 91 ? -20.158 -2.006 23.675 1.00 48.88 91 LEU A C 1
ATOM 680 O O . LEU A 1 91 ? -21.205 -2.395 24.190 1.00 48.88 91 LEU A O 1
ATOM 684 N N . TYR A 1 92 ? -19.940 -2.086 22.365 1.00 46.44 92 TYR A N 1
ATOM 685 C CA . TYR A 1 92 ? -20.857 -2.747 21.437 1.00 46.44 92 TYR A CA 1
ATOM 686 C C . TYR A 1 92 ? -20.114 -3.866 20.708 1.00 46.44 92 TYR A C 1
ATOM 688 O 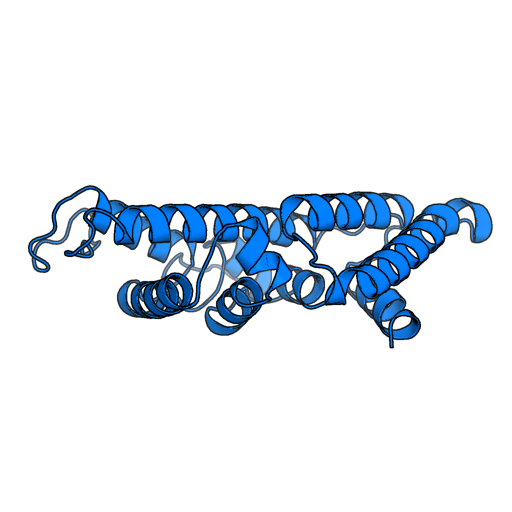O . TYR A 1 92 ? -19.064 -3.631 20.124 1.00 46.44 92 TYR A O 1
ATOM 696 N N . ASP A 1 93 ? -20.605 -5.103 20.815 1.00 47.25 93 ASP A N 1
ATOM 697 C CA . ASP A 1 93 ? -19.919 -6.316 20.327 1.00 47.25 93 ASP A CA 1
ATOM 698 C C . ASP A 1 93 ? -18.456 -6.456 20.823 1.00 47.25 93 ASP A C 1
ATOM 700 O O . ASP A 1 93 ? -17.550 -6.873 20.106 1.00 47.25 93 ASP A O 1
ATOM 704 N N . GLY A 1 94 ? -18.186 -6.028 22.065 1.00 50.22 94 GLY A N 1
ATOM 705 C CA . GLY A 1 94 ? -16.834 -6.030 22.649 1.00 50.22 94 GLY A CA 1
ATOM 706 C C . GLY A 1 94 ? -15.892 -4.946 22.099 1.00 50.22 94 GLY A C 1
ATOM 707 O O . GLY A 1 94 ? -14.687 -4.982 22.357 1.00 50.22 94 GLY A O 1
ATOM 708 N N . ILE A 1 95 ? -16.422 -3.976 21.353 1.00 47.78 95 ILE A N 1
ATOM 709 C CA . ILE A 1 95 ? -15.686 -2.910 20.669 1.00 47.78 95 ILE A CA 1
ATOM 710 C C . ILE A 1 95 ? -16.120 -1.555 21.258 1.00 47.78 95 ILE A C 1
ATOM 712 O O . ILE A 1 95 ? -17.312 -1.271 21.342 1.00 47.78 95 ILE A O 1
ATOM 716 N N . LEU A 1 96 ? -15.161 -0.724 21.694 1.00 43.16 96 LEU A N 1
ATOM 717 C CA . LEU A 1 96 ? -15.436 0.612 22.243 1.00 43.16 96 LEU A CA 1
ATOM 718 C C . LEU A 1 96 ? -15.514 1.656 21.105 1.00 43.16 96 LEU A C 1
ATOM 720 O O . LEU A 1 96 ? -14.532 1.788 20.365 1.00 43.16 96 LEU A O 1
ATOM 724 N N . PRO A 1 97 ? -16.637 2.381 20.952 1.00 51.72 97 PRO A N 1
ATOM 725 C CA . PRO A 1 97 ? -16.800 3.452 19.967 1.00 51.72 97 PRO A CA 1
ATOM 726 C C . PRO A 1 97 ? -15.847 4.644 20.218 1.00 51.72 97 PRO A C 1
ATOM 728 O O . PRO A 1 97 ? -15.647 5.050 21.361 1.00 51.72 97 PRO A O 1
ATOM 731 N N . TYR A 1 98 ? -15.275 5.228 19.157 1.00 51.53 98 TYR A N 1
ATOM 732 C CA . TYR A 1 98 ? -14.581 6.529 19.185 1.00 51.53 98 TYR A CA 1
ATOM 733 C C . TYR A 1 98 ? -15.599 7.684 19.125 1.00 51.53 98 TYR A C 1
ATOM 735 O O . TYR A 1 98 ? -16.402 7.715 18.203 1.00 51.53 98 TYR A O 1
ATOM 743 N N . ALA A 1 99 ? -15.569 8.604 20.094 1.00 51.28 99 ALA A N 1
ATOM 744 C CA . ALA A 1 99 ? -16.701 9.471 20.450 1.00 51.28 99 ALA A CA 1
ATOM 745 C C . ALA A 1 99 ? -16.896 10.780 19.643 1.00 51.28 99 ALA A C 1
ATOM 747 O O . ALA A 1 99 ? -17.975 11.353 19.729 1.00 51.28 99 ALA A O 1
ATOM 748 N N . ASP A 1 100 ? -15.924 11.260 18.856 1.00 51.38 100 ASP A N 1
ATOM 749 C CA . ASP A 1 100 ? -15.881 12.696 18.475 1.00 51.38 100 ASP A CA 1
ATOM 750 C C . ASP A 1 100 ? -16.122 13.047 16.991 1.00 51.38 100 ASP A C 1
ATOM 752 O O . ASP A 1 100 ? -15.876 14.171 16.553 1.00 51.38 100 ASP A O 1
ATOM 756 N N . ALA A 1 101 ? -16.638 12.127 16.181 1.00 54.62 101 ALA A N 1
ATOM 757 C CA . ALA A 1 101 ? -16.570 12.308 14.738 1.00 54.62 101 ALA A CA 1
ATOM 758 C C . ALA A 1 101 ? -17.807 12.926 14.061 1.00 54.62 101 ALA A C 1
ATOM 760 O O . ALA A 1 101 ? -18.566 12.234 13.380 1.00 54.62 101 ALA A O 1
ATOM 761 N N . GLU A 1 102 ? -17.951 14.250 14.127 1.00 56.22 102 GLU A N 1
ATOM 762 C CA . GLU A 1 102 ? -18.856 15.002 13.243 1.00 56.22 102 GLU A CA 1
ATOM 763 C C . GLU A 1 102 ? -18.084 15.963 12.315 1.00 56.22 102 GLU A C 1
ATOM 765 O O . GLU A 1 102 ? -17.036 16.509 12.660 1.00 56.22 102 GLU A O 1
ATOM 770 N N . GLY A 1 103 ? -18.584 16.178 11.092 1.00 73.38 103 GLY A N 1
ATOM 771 C CA . GLY A 1 103 ? -18.019 17.164 10.160 1.00 73.38 103 GLY A CA 1
ATOM 772 C C . GLY A 1 103 ? -16.688 16.752 9.509 1.00 73.38 103 GLY A C 1
ATOM 773 O O . GLY A 1 103 ? -16.638 15.794 8.735 1.00 73.38 103 GLY A O 1
ATOM 774 N N . GLU A 1 104 ? -15.620 17.520 9.751 1.00 79.88 104 GLU A N 1
ATOM 775 C CA . GLU A 1 104 ? -14.307 17.333 9.108 1.00 79.88 104 GLU A CA 1
ATOM 776 C C . GLU A 1 104 ? -13.617 16.021 9.507 1.00 79.88 104 GLU A C 1
ATOM 778 O O . GLU A 1 104 ? -12.989 15.389 8.658 1.00 79.88 104 GLU A O 1
ATOM 783 N N . GLU A 1 105 ? -13.803 15.532 10.738 1.00 78.38 105 GLU A N 1
ATOM 784 C CA . GLU A 1 105 ? -13.212 14.254 11.160 1.00 78.38 105 GLU A CA 1
ATOM 785 C C . GLU A 1 105 ? -13.780 13.057 10.382 1.00 78.38 105 GLU A C 1
ATOM 787 O O . GLU A 1 105 ? -13.043 12.140 10.014 1.00 78.38 105 GLU A O 1
ATOM 792 N N . ALA A 1 106 ? -15.075 13.076 10.048 1.00 79.00 106 ALA A N 1
ATOM 793 C CA . ALA A 1 106 ? -15.694 12.041 9.218 1.00 79.00 106 ALA A CA 1
ATOM 794 C C . ALA A 1 106 ? -15.138 12.048 7.784 1.00 79.00 106 ALA A C 1
ATOM 796 O O . ALA A 1 106 ? -14.913 10.988 7.190 1.00 79.00 106 ALA A O 1
ATOM 797 N N . ARG A 1 107 ? -14.858 13.237 7.229 1.00 83.94 107 ARG A N 1
ATOM 798 C CA . ARG A 1 107 ? -14.216 13.378 5.911 1.00 83.94 107 ARG A CA 1
ATOM 799 C C . ARG A 1 107 ? -12.778 12.868 5.945 1.00 83.94 107 ARG A C 1
ATOM 801 O O . ARG A 1 107 ? -12.403 12.084 5.073 1.00 83.94 107 ARG A O 1
ATOM 808 N N . ALA A 1 108 ? -12.020 13.247 6.971 1.00 88.94 108 ALA A N 1
ATOM 809 C CA . ALA A 1 108 ? -10.666 12.767 7.226 1.00 88.94 108 ALA A CA 1
ATOM 810 C C . ALA A 1 108 ? -10.617 11.234 7.314 1.00 88.94 108 ALA A C 1
ATOM 812 O O . ALA A 1 108 ? -9.791 10.591 6.659 1.00 88.94 108 ALA A O 1
ATOM 813 N N . LEU A 1 109 ? -11.556 10.621 8.047 1.00 87.62 109 LEU A N 1
ATOM 814 C CA . LEU A 1 109 ? -11.652 9.165 8.138 1.00 87.62 109 LEU A CA 1
ATOM 815 C C . LEU A 1 109 ? -11.942 8.546 6.771 1.00 87.62 109 LEU A C 1
ATOM 817 O O . LEU A 1 109 ? -11.292 7.571 6.402 1.00 87.62 109 LEU A O 1
ATOM 821 N N . GLY A 1 110 ? -12.873 9.115 6.001 1.00 87.69 110 GLY A N 1
ATOM 822 C CA . GLY A 1 110 ? -13.188 8.648 4.651 1.00 87.69 110 GLY A CA 1
ATOM 823 C C . GLY A 1 110 ? -11.969 8.651 3.722 1.00 87.69 110 GLY A C 1
ATOM 824 O O . GLY A 1 110 ? -11.705 7.651 3.048 1.00 87.69 110 GLY A O 1
ATOM 825 N N . ARG A 1 111 ? -11.181 9.735 3.733 1.00 93.12 111 ARG A N 1
ATOM 826 C CA . ARG A 1 111 ? -9.937 9.858 2.952 1.00 93.12 111 ARG A CA 1
ATOM 827 C C . ARG A 1 111 ? -8.895 8.820 3.371 1.00 93.12 111 ARG A C 1
ATOM 829 O O . ARG A 1 111 ? -8.384 8.071 2.532 1.00 93.12 111 ARG A O 1
ATOM 836 N N . CYS A 1 112 ? -8.641 8.704 4.674 1.00 94.50 112 CYS A N 1
ATOM 837 C CA . CYS A 1 112 ? -7.716 7.721 5.234 1.00 94.50 112 CYS A CA 1
ATOM 838 C C . CYS A 1 112 ? -8.149 6.278 4.930 1.00 94.50 112 CYS A C 1
ATOM 840 O O . CYS A 1 112 ? -7.333 5.463 4.498 1.00 94.50 112 CYS A O 1
ATOM 842 N N . ALA A 1 113 ? -9.435 5.959 5.086 1.00 92.25 113 ALA A N 1
ATOM 843 C CA . ALA A 1 113 ? -9.989 4.640 4.797 1.00 92.25 113 ALA A CA 1
ATOM 844 C C . ALA A 1 113 ? -9.868 4.281 3.309 1.00 92.25 113 ALA A C 1
ATOM 846 O O . ALA A 1 113 ? -9.497 3.152 2.982 1.00 92.25 113 ALA A O 1
ATOM 847 N N . ALA A 1 114 ? -10.112 5.234 2.404 1.00 93.81 114 ALA A N 1
ATOM 848 C CA . ALA A 1 114 ? -9.918 5.034 0.970 1.00 93.81 114 ALA A CA 1
ATOM 849 C C . ALA A 1 114 ? -8.449 4.726 0.628 1.00 93.81 114 ALA A C 1
ATOM 851 O O . ALA A 1 114 ? -8.181 3.795 -0.140 1.00 93.81 114 ALA A O 1
ATOM 852 N N . CYS A 1 115 ? -7.503 5.448 1.239 1.00 97.81 115 CYS A N 1
ATOM 853 C CA . CYS A 1 115 ? -6.072 5.188 1.083 1.00 97.81 115 CYS A CA 1
ATOM 854 C C . CYS A 1 115 ? -5.691 3.789 1.586 1.00 97.81 115 CYS A C 1
ATOM 856 O O . CYS A 1 115 ? -5.094 3.003 0.847 1.00 97.81 115 CYS A O 1
ATOM 858 N N . LEU A 1 116 ? -6.086 3.443 2.816 1.00 96.75 116 LEU A N 1
ATOM 859 C CA . LEU A 1 116 ? -5.818 2.133 3.419 1.00 96.75 116 LEU A CA 1
ATOM 860 C C . LEU A 1 116 ? -6.406 0.992 2.584 1.00 96.75 116 LEU A C 1
ATOM 862 O O . LEU A 1 116 ? -5.733 -0.011 2.346 1.00 96.75 116 LEU A O 1
ATOM 866 N N . HIS A 1 117 ? -7.631 1.153 2.081 1.00 95.12 117 HIS A N 1
ATOM 867 C CA . HIS A 1 117 ? -8.275 0.154 1.235 1.00 95.12 117 HIS A CA 1
ATOM 868 C C . HIS A 1 117 ? -7.465 -0.120 -0.040 1.00 95.12 117 HIS A C 1
ATOM 870 O O . HIS A 1 117 ? -7.168 -1.278 -0.348 1.00 95.12 117 HIS A O 1
ATOM 876 N N . ARG A 1 118 ? -7.063 0.929 -0.774 1.00 96.81 118 ARG A N 1
ATOM 877 C CA . ARG A 1 118 ? -6.252 0.762 -1.991 1.00 96.81 118 ARG A CA 1
ATOM 878 C C . ARG A 1 118 ? -4.871 0.189 -1.678 1.00 96.81 118 ARG A C 1
ATOM 880 O O . ARG A 1 118 ? -4.421 -0.717 -2.380 1.00 96.81 118 ARG A O 1
ATOM 887 N N . LEU A 1 119 ? -4.231 0.653 -0.603 1.00 97.44 119 LEU A N 1
ATOM 888 C CA . LEU A 1 119 ? -2.932 0.150 -0.163 1.00 97.44 119 LEU A CA 1
ATOM 889 C C . LEU A 1 119 ? -2.987 -1.345 0.166 1.00 97.44 119 LEU A C 1
ATOM 891 O O . LEU A 1 119 ? -2.140 -2.102 -0.299 1.00 97.44 119 LEU A O 1
ATOM 895 N N . PHE A 1 120 ? -3.984 -1.801 0.926 1.00 96.19 120 PHE A N 1
ATOM 896 C CA . PHE A 1 120 ? -4.088 -3.213 1.300 1.00 96.19 120 PHE A CA 1
ATOM 897 C C . PHE A 1 120 ? -4.443 -4.121 0.130 1.00 96.19 120 PHE A C 1
ATOM 899 O O . PHE A 1 120 ? -3.960 -5.254 0.085 1.00 96.19 120 PHE A O 1
ATOM 906 N N . ARG A 1 121 ? -5.218 -3.634 -0.846 1.00 94.88 121 ARG A N 1
ATOM 907 C CA . ARG A 1 121 ? -5.427 -4.360 -2.106 1.00 94.88 121 ARG A CA 1
ATOM 908 C C . ARG A 1 121 ? -4.132 -4.496 -2.901 1.00 94.88 121 ARG A C 1
ATOM 910 O O . ARG A 1 121 ? -3.847 -5.577 -3.413 1.00 94.88 121 ARG A O 1
ATOM 917 N N . ALA A 1 122 ? -3.330 -3.434 -2.973 1.00 95.38 122 ALA A N 1
ATOM 918 C CA . ALA A 1 122 ? -2.023 -3.499 -3.615 1.00 95.38 122 ALA A CA 1
ATOM 919 C C . ALA A 1 122 ? -1.091 -4.475 -2.880 1.00 95.38 122 ALA A C 1
ATOM 921 O O . ALA A 1 122 ? -0.526 -5.375 -3.501 1.00 95.38 122 ALA A O 1
ATOM 922 N N . ALA A 1 123 ? -0.998 -4.360 -1.552 1.00 94.50 123 ALA A N 1
ATOM 923 C CA . ALA A 1 123 ? -0.185 -5.231 -0.710 1.00 94.50 123 ALA A CA 1
ATOM 924 C C . ALA A 1 123 ? -0.558 -6.714 -0.853 1.00 94.50 123 ALA A C 1
ATOM 926 O O . ALA A 1 123 ? 0.332 -7.551 -0.916 1.00 94.50 123 ALA A O 1
ATOM 927 N N . GLU A 1 124 ? -1.843 -7.052 -0.976 1.00 94.00 124 GLU A N 1
ATOM 928 C CA . GLU A 1 124 ? -2.286 -8.437 -1.184 1.00 94.00 124 GLU A CA 1
ATOM 929 C C . GLU A 1 124 ? -1.863 -9.026 -2.527 1.00 94.00 124 GLU A C 1
ATOM 931 O O . GLU A 1 124 ? -1.599 -10.225 -2.628 1.00 94.00 124 GLU A O 1
ATOM 936 N N . ALA A 1 125 ? -1.798 -8.202 -3.569 1.00 94.94 125 ALA A N 1
ATOM 937 C CA . ALA A 1 125 ? -1.385 -8.667 -4.880 1.00 94.94 125 ALA A CA 1
ATOM 938 C C . ALA A 1 125 ? 0.133 -8.904 -4.945 1.00 94.94 125 ALA A C 1
ATOM 940 O O . ALA A 1 125 ? 0.581 -9.778 -5.686 1.00 94.94 125 ALA A O 1
ATOM 941 N N . LEU A 1 126 ? 0.945 -8.174 -4.184 1.00 94.81 126 LEU A N 1
ATOM 942 C CA . LEU A 1 126 ? 2.407 -8.199 -4.305 1.00 94.81 126 LEU A CA 1
ATOM 943 C C . LEU A 1 126 ? 3.098 -9.556 -4.031 1.00 94.81 126 LEU A C 1
ATOM 945 O O . LEU A 1 126 ? 4.058 -9.858 -4.737 1.00 94.81 126 LEU A O 1
ATOM 949 N N . PRO A 1 127 ? 2.654 -10.423 -3.106 1.00 92.88 127 PRO A N 1
ATOM 950 C CA . PRO A 1 127 ? 3.330 -11.694 -2.839 1.00 92.88 127 PRO A CA 1
ATOM 951 C C . PRO A 1 127 ? 3.405 -12.668 -4.021 1.00 92.88 127 PRO A C 1
ATOM 953 O O . PRO A 1 127 ? 4.349 -13.453 -4.099 1.00 92.88 127 PRO A O 1
ATOM 956 N N . ALA A 1 128 ? 2.431 -12.650 -4.937 1.00 94.19 128 ALA A N 1
ATOM 957 C CA . ALA A 1 128 ? 2.368 -13.647 -6.003 1.00 94.19 128 ALA A CA 1
ATOM 958 C C . ALA A 1 128 ? 3.499 -13.444 -7.038 1.00 94.19 128 ALA A C 1
ATOM 960 O O . ALA A 1 128 ? 3.596 -12.364 -7.631 1.00 94.19 128 ALA A O 1
ATOM 961 N N . PRO A 1 129 ? 4.345 -14.458 -7.310 1.00 94.38 129 PRO A N 1
ATOM 962 C CA . PRO A 1 129 ? 5.343 -14.374 -8.372 1.00 94.38 129 PRO A CA 1
ATOM 963 C C . PRO A 1 129 ? 4.686 -14.193 -9.742 1.00 94.38 129 PRO A C 1
ATOM 965 O O . PRO A 1 129 ? 3.668 -14.816 -10.043 1.00 94.38 129 PRO A O 1
ATOM 968 N N . ARG A 1 130 ? 5.278 -13.350 -10.591 1.00 94.12 130 ARG A N 1
ATOM 969 C CA . ARG A 1 130 ? 4.743 -13.025 -11.924 1.00 94.12 130 ARG A CA 1
ATOM 970 C C . ARG A 1 130 ? 5.852 -12.875 -12.957 1.00 94.12 130 ARG A C 1
ATOM 972 O O . ARG A 1 130 ? 6.975 -12.538 -12.582 1.00 94.12 130 ARG A O 1
ATOM 979 N N . PRO A 1 131 ? 5.565 -13.093 -14.250 1.00 93.62 131 PRO A N 1
ATOM 980 C CA . PRO A 1 131 ? 6.480 -12.699 -15.313 1.00 93.62 131 PRO A CA 1
ATOM 981 C C . PRO A 1 131 ? 6.758 -11.182 -15.285 1.00 93.62 131 PRO A C 1
ATOM 983 O O . PRO A 1 131 ? 5.874 -10.419 -14.880 1.00 93.62 131 PRO A O 1
ATOM 986 N N . PRO A 1 132 ? 7.935 -10.724 -15.748 1.00 93.25 132 PRO A N 1
ATOM 987 C CA . PRO A 1 132 ? 8.315 -9.308 -15.771 1.00 93.25 132 PRO A CA 1
ATOM 988 C C . PRO A 1 132 ? 7.276 -8.372 -16.408 1.00 93.25 132 PRO A C 1
ATOM 990 O O . PRO A 1 132 ? 6.934 -7.347 -15.821 1.00 93.25 132 PRO A O 1
ATOM 993 N N . ALA A 1 133 ? 6.674 -8.759 -17.537 1.00 92.88 133 ALA A N 1
ATOM 994 C CA . ALA A 1 133 ? 5.631 -7.961 -18.186 1.00 92.88 133 ALA A CA 1
ATOM 995 C C . ALA A 1 133 ? 4.403 -7.725 -17.297 1.00 92.88 133 ALA A C 1
ATOM 997 O O . ALA A 1 133 ? 3.908 -6.604 -17.190 1.00 92.88 133 ALA A O 1
ATOM 998 N N . ARG A 1 134 ? 3.965 -8.758 -16.570 1.00 94.94 134 ARG A N 1
ATOM 999 C CA . ARG A 1 134 ? 2.842 -8.653 -15.628 1.00 94.94 134 ARG A CA 1
ATOM 1000 C C . ARG A 1 134 ? 3.203 -7.863 -14.375 1.00 94.94 134 ARG A C 1
ATOM 1002 O O . ARG A 1 134 ? 2.321 -7.267 -13.764 1.00 94.94 134 ARG A O 1
ATOM 1009 N N . TRP A 1 135 ? 4.479 -7.840 -13.995 1.00 95.81 135 TRP A N 1
ATOM 1010 C CA . TRP A 1 135 ? 4.973 -6.933 -12.964 1.00 95.81 135 TRP A CA 1
ATOM 1011 C C . TRP A 1 135 ? 4.911 -5.475 -13.406 1.00 95.81 135 TRP A C 1
ATOM 1013 O O . TRP A 1 135 ? 4.441 -4.644 -12.635 1.00 95.81 135 TRP A O 1
ATOM 1023 N N . ALA A 1 136 ? 5.327 -5.170 -14.636 1.00 95.88 136 ALA A N 1
ATOM 1024 C CA . ALA A 1 136 ? 5.226 -3.821 -15.181 1.00 95.88 136 ALA A CA 1
ATOM 1025 C C . ALA A 1 136 ? 3.768 -3.328 -15.209 1.00 95.88 136 ALA A C 1
ATOM 1027 O O . ALA A 1 136 ? 3.495 -2.234 -14.725 1.00 95.88 136 ALA A O 1
ATOM 1028 N N . ASP A 1 137 ? 2.830 -4.157 -15.683 1.00 95.88 137 ASP A N 1
ATOM 1029 C CA . ASP A 1 137 ? 1.390 -3.846 -15.666 1.00 95.88 137 ASP A CA 1
ATOM 1030 C C . ASP A 1 137 ? 0.866 -3.541 -14.260 1.00 95.88 137 ASP A C 1
ATOM 1032 O O . ASP A 1 137 ? 0.192 -2.536 -14.041 1.00 95.88 137 ASP A O 1
ATOM 1036 N N . LEU A 1 138 ? 1.188 -4.410 -13.299 1.00 96.88 138 LEU A N 1
ATOM 1037 C CA . LEU A 1 138 ? 0.735 -4.264 -11.920 1.00 96.88 138 LEU A CA 1
ATOM 1038 C C . LEU A 1 138 ? 1.264 -2.969 -11.288 1.00 96.88 138 LEU A C 1
ATOM 1040 O O . LEU A 1 138 ? 0.522 -2.267 -10.605 1.00 96.88 138 LEU A O 1
ATOM 1044 N N . LEU A 1 139 ? 2.541 -2.651 -11.518 1.00 96.56 139 LEU A N 1
ATOM 1045 C CA . LEU A 1 139 ? 3.178 -1.464 -10.953 1.00 96.56 139 LEU A CA 1
ATOM 1046 C C . LEU A 1 139 ? 2.680 -0.166 -11.592 1.00 96.56 139 LEU A C 1
ATOM 1048 O O . LEU A 1 139 ? 2.480 0.800 -10.863 1.00 96.56 139 LEU A O 1
ATOM 1052 N N . GLU A 1 140 ? 2.419 -0.144 -12.902 1.00 96.38 140 GLU A N 1
ATOM 1053 C CA . GLU A 1 140 ? 1.748 0.994 -13.552 1.00 96.38 140 GLU A CA 1
ATOM 1054 C C . GLU A 1 140 ? 0.338 1.209 -12.982 1.00 96.38 140 GLU A C 1
ATOM 1056 O O . GLU A 1 140 ? -0.041 2.340 -12.675 1.00 96.38 140 GLU A O 1
ATOM 1061 N N . GLY A 1 141 ? -0.417 0.126 -12.758 1.00 96.94 141 GLY A N 1
ATOM 1062 C CA . GLY A 1 141 ? -1.724 0.195 -12.099 1.00 96.94 141 GLY A CA 1
ATOM 1063 C C . GLY A 1 141 ? -1.636 0.807 -10.699 1.00 96.94 141 GLY A C 1
ATOM 1064 O O . GLY A 1 141 ? -2.374 1.733 -10.374 1.00 96.94 141 GLY A O 1
ATOM 1065 N N . PHE A 1 142 ? -0.669 0.370 -9.889 1.00 96.25 142 PHE A N 1
ATOM 1066 C CA . PHE A 1 142 ? -0.450 0.949 -8.561 1.00 96.25 142 PHE A CA 1
ATOM 1067 C C . PHE A 1 142 ? -0.023 2.412 -8.601 1.00 96.25 142 PHE A C 1
ATOM 1069 O O . PHE A 1 142 ? -0.449 3.171 -7.733 1.00 96.25 142 PHE A O 1
ATOM 1076 N N . LEU A 1 143 ? 0.774 2.830 -9.590 1.00 95.38 143 LEU A N 1
ATOM 1077 C CA . LEU A 1 143 ? 1.107 4.243 -9.771 1.00 95.38 143 LEU A CA 1
ATOM 1078 C C . LEU A 1 143 ? -0.151 5.083 -10.008 1.00 95.38 143 LEU A C 1
ATOM 1080 O O . LEU A 1 143 ? -0.312 6.111 -9.362 1.00 95.38 143 LEU A O 1
ATOM 1084 N N . ALA A 1 144 ? -1.067 4.622 -10.861 1.00 95.38 144 ALA A N 1
ATOM 1085 C CA . ALA A 1 144 ? -2.324 5.323 -11.130 1.00 95.38 144 ALA A CA 1
ATOM 1086 C C . ALA A 1 144 ? -3.313 5.296 -9.943 1.00 95.38 144 ALA A C 1
ATOM 1088 O O . ALA A 1 144 ? -4.087 6.237 -9.732 1.00 95.38 144 ALA A O 1
ATOM 1089 N N . ASP A 1 145 ? -3.315 4.216 -9.163 1.00 96.50 145 ASP A N 1
ATOM 1090 C CA . ASP A 1 145 ? -4.267 4.031 -8.068 1.00 96.50 145 ASP A CA 1
ATOM 1091 C C . ASP A 1 145 ? -3.853 4.714 -6.764 1.00 96.50 145 ASP A C 1
ATOM 1093 O O . ASP A 1 145 ? -4.732 5.152 -6.019 1.00 96.50 145 ASP A O 1
ATOM 1097 N N . LEU A 1 146 ? -2.550 4.789 -6.478 1.00 97.38 146 LEU A N 1
ATOM 1098 C CA . LEU A 1 146 ? -2.026 5.213 -5.175 1.00 97.38 146 LEU A CA 1
ATOM 1099 C C . LEU A 1 146 ? -1.283 6.549 -5.199 1.00 97.38 146 LEU A C 1
ATOM 1101 O O . LEU A 1 146 ? -1.060 7.098 -4.125 1.00 97.38 146 LEU A O 1
ATOM 1105 N N . PHE A 1 147 ? -0.892 7.067 -6.366 1.00 97.25 147 PHE A N 1
ATOM 1106 C CA . PHE A 1 147 ? -0.028 8.243 -6.447 1.00 97.25 147 PHE A CA 1
ATOM 1107 C C . PHE A 1 147 ? -0.620 9.337 -7.337 1.00 97.25 147 PHE A C 1
ATOM 1109 O O . PHE A 1 147 ? -1.160 9.079 -8.410 1.00 97.25 147 PHE A O 1
ATOM 1116 N N . GLU A 1 148 ? -0.442 10.578 -6.897 1.00 97.62 148 GLU A N 1
ATOM 1117 C CA . GLU A 1 148 ? -0.660 11.811 -7.646 1.00 97.62 148 GLU A CA 1
ATOM 1118 C C . GLU A 1 148 ? 0.629 12.652 -7.581 1.00 97.62 148 GLU A C 1
ATOM 1120 O O . GLU A 1 148 ? 0.843 13.445 -6.654 1.00 97.62 148 GLU A O 1
ATOM 1125 N N . PRO A 1 149 ? 1.569 12.405 -8.509 1.00 95.88 149 PRO A N 1
ATOM 1126 C CA . PRO A 1 149 ? 2.832 13.133 -8.570 1.00 95.88 149 PRO A CA 1
ATOM 1127 C C . PRO A 1 149 ? 2.599 14.615 -8.879 1.00 95.88 149 PRO A C 1
ATOM 1129 O O . PRO A 1 149 ? 1.786 14.938 -9.743 1.00 95.88 149 PRO A O 1
ATOM 1132 N N . GLY A 1 150 ? 3.310 15.497 -8.182 1.00 94.88 150 GLY A N 1
ATOM 1133 C CA . GLY A 1 150 ? 3.369 16.920 -8.480 1.00 94.88 150 GLY A CA 1
ATOM 1134 C C . GLY A 1 150 ? 4.486 17.222 -9.477 1.00 94.88 150 GLY A C 1
ATOM 1135 O O . GLY A 1 150 ? 5.091 16.319 -10.065 1.00 94.88 150 GLY A O 1
ATOM 1136 N N . GLU A 1 151 ? 4.760 18.509 -9.673 1.00 93.44 151 GLU A N 1
ATOM 1137 C CA . GLU A 1 151 ? 5.780 18.972 -10.621 1.00 93.44 151 GLU A CA 1
ATOM 1138 C C . GLU A 1 151 ? 7.182 18.475 -10.242 1.00 93.44 151 GLU A C 1
ATOM 1140 O O . GLU A 1 151 ? 7.911 17.972 -11.101 1.00 93.44 151 GLU A O 1
ATOM 1145 N N . ASP A 1 152 ? 7.515 18.511 -8.950 1.00 92.69 152 ASP A N 1
ATOM 1146 C CA . ASP A 1 152 ? 8.821 18.091 -8.435 1.00 92.69 152 ASP A CA 1
ATOM 1147 C C . ASP A 1 152 ? 9.074 16.583 -8.627 1.00 92.69 152 ASP A C 1
ATOM 1149 O O . ASP A 1 152 ? 10.209 16.160 -8.855 1.00 92.69 152 ASP A O 1
ATOM 1153 N N . GLU A 1 153 ? 8.024 15.751 -8.611 1.00 94.50 153 GLU A N 1
ATOM 1154 C CA . GLU A 1 153 ? 8.145 14.301 -8.806 1.00 94.50 153 GLU A CA 1
ATOM 1155 C C . GLU A 1 153 ? 7.988 13.860 -10.276 1.00 94.50 153 GLU A C 1
ATOM 1157 O O . GLU A 1 153 ? 8.195 12.685 -10.604 1.00 94.50 153 GLU A O 1
ATOM 1162 N N . ALA A 1 154 ? 7.663 14.769 -11.203 1.00 91.88 154 ALA A N 1
ATOM 1163 C CA . ALA A 1 154 ? 7.389 14.424 -12.602 1.00 91.88 154 ALA A CA 1
ATOM 1164 C C . ALA A 1 154 ? 8.583 13.729 -13.284 1.00 91.88 154 ALA A C 1
ATOM 1166 O O . ALA A 1 154 ? 8.425 12.719 -13.982 1.00 91.88 154 ALA A O 1
ATOM 1167 N N . ALA A 1 155 ? 9.802 14.222 -13.043 1.00 93.56 155 ALA A N 1
ATOM 1168 C CA . ALA A 1 155 ? 11.021 13.629 -13.591 1.00 93.56 155 ALA A CA 1
ATOM 1169 C C . ALA A 1 155 ? 11.271 12.206 -13.054 1.00 93.56 155 ALA A C 1
ATOM 1171 O O . ALA A 1 155 ? 11.712 11.325 -13.800 1.00 93.56 155 ALA A O 1
ATOM 1172 N N . GLU A 1 156 ? 10.969 11.962 -11.778 1.00 92.75 156 GLU A N 1
ATOM 1173 C CA . GLU A 1 156 ? 11.089 10.647 -11.143 1.00 92.75 156 GLU A CA 1
ATOM 1174 C C . GLU A 1 156 ? 10.094 9.645 -11.712 1.00 92.75 156 GLU A C 1
ATOM 1176 O O . GLU A 1 156 ? 10.467 8.517 -12.039 1.00 92.75 156 GLU A O 1
ATOM 1181 N N . VAL A 1 157 ? 8.849 10.071 -11.916 1.00 93.94 157 VAL A N 1
ATOM 1182 C CA . VAL A 1 157 ? 7.807 9.236 -12.521 1.00 93.94 157 VAL A CA 1
ATOM 1183 C C . VAL A 1 157 ? 8.186 8.845 -13.942 1.00 93.94 157 VAL A C 1
ATOM 1185 O O . VAL A 1 157 ? 8.059 7.679 -14.312 1.00 93.94 157 VAL A O 1
ATOM 1188 N N . LEU A 1 158 ? 8.721 9.777 -14.736 1.00 94.06 158 LEU A N 1
ATOM 1189 C CA . LEU A 1 158 ? 9.218 9.472 -16.080 1.00 94.06 158 LEU A CA 1
ATOM 1190 C C . LEU A 1 158 ? 10.394 8.488 -16.047 1.00 94.06 158 LEU A C 1
ATOM 1192 O O . LEU A 1 158 ? 10.451 7.567 -16.867 1.00 94.06 158 LEU A O 1
ATOM 1196 N N . ARG A 1 159 ? 11.329 8.638 -15.095 1.00 94.75 159 ARG A N 1
ATOM 1197 C CA . ARG A 1 159 ? 12.401 7.650 -14.880 1.00 94.75 159 ARG A CA 1
ATOM 1198 C C . ARG A 1 159 ? 11.820 6.273 -14.564 1.00 94.75 159 ARG A C 1
ATOM 1200 O O . ARG A 1 159 ? 12.222 5.310 -15.212 1.00 94.75 159 ARG A O 1
ATOM 1207 N N . LEU A 1 160 ? 10.867 6.185 -13.639 1.00 95.38 160 LEU A N 1
ATOM 1208 C CA . LEU A 1 160 ? 10.228 4.930 -13.253 1.00 95.38 160 LEU A CA 1
ATOM 1209 C C . LEU A 1 160 ? 9.491 4.272 -14.423 1.00 95.38 160 LEU A C 1
ATOM 1211 O O . LEU A 1 160 ? 9.750 3.106 -14.705 1.00 95.38 160 LEU A O 1
ATOM 1215 N N . ARG A 1 161 ? 8.653 5.014 -15.154 1.00 95.25 161 ARG A N 1
ATOM 1216 C CA . ARG A 1 161 ? 7.913 4.500 -16.321 1.00 95.25 161 ARG A CA 1
ATOM 1217 C C . ARG A 1 161 ? 8.835 3.930 -17.396 1.00 95.25 161 ARG A C 1
ATOM 1219 O O . ARG A 1 161 ? 8.563 2.860 -17.928 1.00 95.25 161 ARG A O 1
ATOM 1226 N N . ARG A 1 162 ? 9.982 4.572 -17.661 1.00 95.50 162 ARG A N 1
ATOM 1227 C CA . ARG A 1 162 ? 11.004 4.006 -18.566 1.00 95.50 162 ARG A CA 1
ATOM 1228 C C . ARG A 1 162 ? 11.533 2.659 -18.070 1.00 95.50 162 ARG A C 1
ATOM 1230 O O . ARG A 1 162 ? 11.668 1.735 -18.862 1.00 95.50 162 ARG A O 1
ATOM 1237 N N . ARG A 1 163 ? 11.780 2.511 -16.764 1.00 95.19 163 ARG A N 1
ATOM 1238 C CA . ARG A 1 163 ? 12.205 1.221 -16.187 1.00 95.19 163 ARG A CA 1
ATOM 1239 C C . ARG A 1 163 ? 11.099 0.172 -16.216 1.00 95.19 163 ARG A C 1
ATOM 1241 O O . ARG A 1 163 ? 11.395 -1.001 -16.414 1.00 95.19 163 ARG A O 1
ATOM 1248 N N . LEU A 1 164 ? 9.838 0.564 -16.057 1.00 94.94 164 LEU A N 1
ATOM 1249 C CA . LEU A 1 164 ? 8.708 -0.355 -16.204 1.00 94.94 164 LEU A CA 1
ATOM 1250 C C . LEU A 1 164 ? 8.534 -0.812 -17.658 1.00 94.94 164 LEU A C 1
ATOM 1252 O O . LEU A 1 164 ? 8.215 -1.978 -17.882 1.00 94.94 164 LEU A O 1
ATOM 1256 N N . LEU A 1 165 ? 8.817 0.048 -18.640 1.00 93.62 165 LEU A N 1
ATOM 1257 C CA . LEU A 1 165 ? 8.863 -0.345 -20.049 1.00 93.62 165 LEU A CA 1
ATOM 1258 C C . LEU A 1 165 ? 9.983 -1.362 -20.321 1.00 93.62 165 LEU A C 1
ATOM 1260 O O . LEU A 1 165 ? 9.722 -2.414 -20.893 1.00 93.62 165 LEU A O 1
ATOM 1264 N N . GLU A 1 166 ? 11.195 -1.118 -19.822 1.00 92.62 166 GLU A N 1
ATOM 1265 C CA . GLU A 1 166 ? 12.302 -2.085 -19.923 1.00 92.62 166 GLU A CA 1
ATOM 1266 C C . GLU A 1 166 ? 11.951 -3.430 -19.265 1.00 92.62 166 GLU A C 1
ATOM 1268 O O . GLU A 1 166 ? 12.234 -4.497 -19.809 1.00 92.62 166 GLU A O 1
ATOM 1273 N N . LEU A 1 167 ? 11.293 -3.393 -18.101 1.00 91.94 167 LEU A N 1
ATOM 1274 C CA . LEU A 1 167 ? 10.826 -4.595 -17.411 1.00 91.94 167 LEU A CA 1
ATOM 1275 C C . LEU A 1 167 ? 9.765 -5.347 -18.227 1.00 91.94 167 LEU A C 1
ATOM 1277 O O . LEU A 1 167 ? 9.735 -6.578 -18.214 1.00 91.94 167 LEU A O 1
ATOM 1281 N N . ARG A 1 168 ? 8.906 -4.618 -18.944 1.00 92.12 168 ARG A N 1
ATOM 1282 C CA . ARG A 1 168 ? 7.891 -5.183 -19.838 1.00 92.12 168 ARG A CA 1
ATOM 1283 C C . ARG A 1 168 ? 8.520 -5.895 -21.030 1.00 92.12 168 ARG A C 1
ATOM 1285 O O . ARG A 1 168 ? 8.110 -7.004 -21.361 1.00 92.12 168 ARG A O 1
ATOM 1292 N N . GLU A 1 169 ? 9.540 -5.290 -21.623 1.00 88.50 169 GLU A N 1
ATOM 1293 C CA . GLU A 1 169 ? 10.257 -5.812 -22.793 1.00 88.50 169 GLU A CA 1
ATOM 1294 C C . GLU A 1 169 ? 11.291 -6.897 -22.443 1.00 88.50 169 GLU A C 1
ATOM 1296 O O . GLU A 1 169 ? 11.798 -7.595 -23.328 1.00 88.50 169 GLU A O 1
ATOM 1301 N N . ALA A 1 170 ? 11.574 -7.114 -21.156 1.00 81.56 170 ALA A N 1
ATOM 1302 C CA . ALA A 1 170 ? 12.479 -8.166 -20.694 1.00 81.56 170 ALA A CA 1
ATOM 1303 C C . ALA A 1 170 ? 12.053 -9.573 -21.160 1.00 81.56 170 ALA A C 1
ATOM 1305 O O . ALA A 1 170 ? 12.902 -10.442 -21.362 1.00 81.56 170 ALA A O 1
ATOM 1306 N N . GLU A 1 171 ? 10.753 -9.814 -21.372 1.00 69.94 171 GLU A N 1
ATOM 1307 C CA . GLU A 1 171 ? 10.264 -11.088 -21.915 1.00 69.94 171 GLU A CA 1
ATOM 1308 C C . GLU A 1 171 ? 10.739 -11.311 -23.358 1.00 69.94 171 GLU A C 1
ATOM 1310 O O . GLU A 1 171 ? 11.214 -12.397 -23.694 1.00 69.94 171 GLU A O 1
ATOM 1315 N N . THR A 1 172 ? 10.663 -10.270 -24.189 1.00 63.38 172 THR A N 1
ATOM 1316 C CA . THR A 1 172 ? 11.076 -10.295 -25.597 1.00 63.38 172 THR A CA 1
ATOM 1317 C C . THR A 1 172 ? 12.591 -10.357 -25.775 1.00 63.38 172 THR A C 1
ATOM 1319 O O . THR A 1 172 ? 13.059 -11.021 -26.694 1.00 63.38 172 THR A O 1
ATOM 1322 N N . VAL A 1 173 ? 13.363 -9.714 -24.892 1.00 59.91 173 VAL A N 1
ATOM 1323 C CA . VAL A 1 173 ? 14.828 -9.611 -25.030 1.00 59.91 173 VAL A CA 1
ATOM 1324 C C . VAL A 1 173 ? 15.567 -10.758 -24.327 1.00 59.91 173 VAL A C 1
ATOM 1326 O O . VAL A 1 173 ? 16.609 -11.197 -24.809 1.00 59.91 173 VAL A O 1
ATOM 1329 N N . TRP A 1 174 ? 15.049 -11.277 -23.206 1.00 59.59 174 TRP A N 1
ATOM 1330 C CA . TRP A 1 174 ? 15.745 -12.279 -22.375 1.00 59.59 174 TRP A CA 1
ATOM 1331 C C . TRP A 1 174 ? 15.049 -13.645 -22.316 1.00 59.59 174 TRP A C 1
ATOM 1333 O O . TRP A 1 174 ? 15.480 -14.521 -21.566 1.00 59.59 174 TRP A O 1
ATOM 1343 N N . GLY A 1 175 ? 13.947 -13.840 -23.051 1.00 58.97 175 GLY A N 1
ATOM 1344 C CA . GLY A 1 175 ? 13.134 -15.060 -22.956 1.00 58.97 175 GLY A CA 1
ATOM 1345 C C . GLY A 1 175 ? 12.524 -15.265 -21.562 1.00 58.97 175 GLY A C 1
ATOM 1346 O O . GLY A 1 175 ? 12.167 -16.383 -21.180 1.00 58.97 175 GLY A O 1
ATOM 1347 N N . ALA A 1 176 ? 12.427 -14.193 -20.771 1.00 62.12 176 ALA A N 1
ATOM 1348 C CA . ALA A 1 176 ? 12.070 -14.228 -19.361 1.00 62.12 176 ALA A CA 1
ATOM 1349 C C . ALA A 1 176 ? 10.556 -14.411 -19.158 1.00 62.12 176 ALA A C 1
ATOM 1351 O O . ALA A 1 176 ? 9.857 -13.505 -18.721 1.00 62.12 176 ALA A O 1
ATOM 1352 N N . ARG A 1 177 ? 10.042 -15.615 -19.435 1.00 69.44 177 ARG A N 1
ATOM 1353 C CA . ARG A 1 177 ? 8.662 -16.015 -19.079 1.00 69.44 177 ARG A CA 1
ATOM 1354 C C . ARG A 1 177 ? 8.538 -16.538 -17.652 1.00 69.44 177 ARG A C 1
ATOM 1356 O O . ARG A 1 177 ? 7.438 -16.805 -17.171 1.00 69.44 177 ARG A O 1
ATOM 1363 N N . ARG A 1 178 ? 9.672 -16.739 -16.978 1.00 84.88 178 ARG A N 1
ATOM 1364 C CA . ARG A 1 178 ? 9.710 -17.302 -15.630 1.00 84.88 178 ARG A CA 1
ATOM 1365 C C . ARG A 1 178 ? 9.148 -16.298 -14.620 1.00 84.88 178 ARG A C 1
ATOM 1367 O O . ARG A 1 178 ? 9.596 -15.151 -14.610 1.00 84.88 178 ARG A O 1
ATOM 1374 N N . PRO A 1 179 ? 8.205 -16.717 -13.759 1.00 91.94 179 PRO A N 1
ATOM 1375 C CA . PRO A 1 179 ? 7.749 -15.884 -12.662 1.00 91.94 179 PRO A CA 1
ATOM 1376 C C . PRO A 1 179 ? 8.908 -15.473 -11.751 1.00 91.94 179 PRO A C 1
ATOM 1378 O O . PRO A 1 179 ? 9.703 -16.312 -11.331 1.00 91.94 179 PRO A O 1
ATOM 1381 N N . VAL A 1 180 ? 8.979 -14.185 -11.426 1.00 92.88 180 VAL A N 1
ATOM 1382 C CA . VAL A 1 180 ? 9.914 -13.617 -10.451 1.00 92.88 180 VAL A CA 1
ATOM 1383 C C . VAL A 1 180 ? 9.147 -13.026 -9.272 1.00 92.88 180 VAL A C 1
ATOM 1385 O O . VAL A 1 180 ? 7.984 -12.635 -9.403 1.00 92.88 180 VAL A O 1
ATOM 1388 N N . SER A 1 181 ? 9.782 -12.988 -8.102 1.00 94.38 181 SER A N 1
ATOM 1389 C CA . SER A 1 181 ? 9.179 -12.454 -6.879 1.00 94.38 181 SER A CA 1
ATOM 1390 C C . SER A 1 181 ? 9.235 -10.924 -6.829 1.00 94.38 181 SER A C 1
ATOM 1392 O O . SER A 1 181 ? 10.061 -10.291 -7.493 1.00 94.38 181 SER A O 1
ATOM 1394 N N . ALA A 1 182 ? 8.406 -10.325 -5.967 1.00 94.69 182 ALA A N 1
ATOM 1395 C CA . ALA A 1 182 ? 8.437 -8.887 -5.693 1.00 94.69 182 ALA A CA 1
ATOM 1396 C C . ALA A 1 182 ? 9.826 -8.404 -5.237 1.00 94.69 182 ALA A C 1
ATOM 1398 O O . ALA A 1 182 ? 10.250 -7.309 -5.596 1.00 94.69 182 ALA A O 1
ATOM 1399 N N . ALA A 1 183 ? 10.557 -9.233 -4.481 1.00 93.44 183 ALA A N 1
ATOM 1400 C CA . ALA A 1 183 ? 11.899 -8.915 -3.998 1.00 93.44 183 ALA A CA 1
ATOM 1401 C C . ALA A 1 183 ? 12.911 -8.759 -5.146 1.00 93.44 183 ALA A C 1
ATOM 1403 O O . ALA A 1 183 ? 13.704 -7.818 -5.135 1.00 93.44 183 ALA A O 1
ATOM 1404 N N . VAL A 1 184 ? 12.847 -9.633 -6.159 1.00 93.69 184 VAL A N 1
ATOM 1405 C CA . VAL A 1 184 ? 13.700 -9.541 -7.356 1.00 93.69 184 VAL A CA 1
ATOM 1406 C C . VAL A 1 184 ? 13.390 -8.264 -8.133 1.00 93.69 184 VAL A C 1
ATOM 1408 O O . VAL A 1 184 ? 14.305 -7.524 -8.488 1.00 93.69 184 VAL A O 1
ATOM 1411 N N . VAL A 1 185 ? 12.105 -7.961 -8.342 1.00 94.88 185 VAL A N 1
ATOM 1412 C CA . VAL A 1 185 ? 11.676 -6.736 -9.037 1.00 94.88 185 VAL A CA 1
ATOM 1413 C C . VAL A 1 185 ? 12.102 -5.485 -8.271 1.00 94.88 185 VAL A C 1
ATOM 1415 O O . VAL A 1 185 ? 12.616 -4.543 -8.873 1.00 94.88 185 VAL A O 1
ATOM 1418 N N . ARG A 1 186 ? 11.962 -5.482 -6.939 1.00 95.00 186 ARG A N 1
ATOM 1419 C CA . ARG A 1 186 ? 12.421 -4.380 -6.084 1.00 95.00 186 ARG A CA 1
ATOM 1420 C C . ARG A 1 186 ? 13.920 -4.149 -6.230 1.00 95.00 186 ARG A C 1
ATOM 1422 O O . ARG A 1 186 ? 14.321 -3.013 -6.458 1.00 95.00 186 ARG A O 1
ATOM 1429 N N . ALA A 1 187 ? 14.728 -5.203 -6.112 1.00 93.88 187 ALA A N 1
ATOM 1430 C CA . ALA A 1 187 ? 16.181 -5.110 -6.238 1.00 93.88 187 ALA A CA 1
ATOM 1431 C C . ALA A 1 187 ? 16.595 -4.601 -7.628 1.00 93.88 187 ALA A C 1
ATOM 1433 O O . ALA A 1 187 ? 17.456 -3.730 -7.744 1.00 93.88 187 ALA A O 1
ATOM 1434 N N . TRP A 1 188 ? 15.932 -5.091 -8.679 1.00 94.19 188 TRP A N 1
ATOM 1435 C CA . TRP A 1 188 ? 16.180 -4.670 -10.055 1.00 94.19 188 TRP A CA 1
ATOM 1436 C C . TRP A 1 188 ? 15.861 -3.187 -10.293 1.00 94.19 188 TRP A C 1
ATOM 1438 O O . TRP A 1 188 ? 16.649 -2.500 -10.949 1.00 94.19 188 TRP A O 1
ATOM 1448 N N . LEU A 1 189 ? 14.738 -2.697 -9.748 1.00 94.50 189 LEU A N 1
ATOM 1449 C CA . LEU A 1 189 ? 14.338 -1.288 -9.816 1.00 94.50 189 LEU A CA 1
ATOM 1450 C C . LEU A 1 189 ? 15.269 -0.399 -8.989 1.00 94.50 189 LEU A C 1
ATOM 1452 O O . LEU A 1 189 ? 15.713 0.627 -9.492 1.00 94.50 189 LEU A O 1
ATOM 1456 N N . ALA A 1 190 ? 15.592 -0.792 -7.754 1.00 93.56 190 ALA A N 1
ATOM 1457 C CA . ALA A 1 190 ? 16.479 -0.031 -6.873 1.00 93.56 190 ALA A CA 1
ATOM 1458 C C . ALA A 1 190 ? 17.846 0.215 -7.528 1.00 93.56 190 ALA A C 1
ATOM 1460 O O . ALA A 1 190 ? 18.288 1.353 -7.622 1.00 93.56 190 ALA A O 1
ATOM 1461 N N . ALA A 1 191 ? 18.448 -0.822 -8.119 1.00 93.19 191 ALA A N 1
ATOM 1462 C CA . ALA A 1 191 ? 19.726 -0.708 -8.824 1.00 93.19 191 ALA A CA 1
ATOM 1463 C C . ALA A 1 191 ? 19.706 0.238 -10.047 1.00 93.19 191 ALA A C 1
ATOM 1465 O O . ALA A 1 191 ? 20.764 0.591 -10.560 1.00 93.19 191 ALA A O 1
ATOM 1466 N N . ARG A 1 192 ? 18.524 0.614 -10.557 1.00 91.19 192 ARG A N 1
ATOM 1467 C CA . ARG A 1 192 ? 18.349 1.439 -11.770 1.00 91.19 192 ARG A CA 1
ATOM 1468 C C . ARG A 1 192 ? 17.777 2.825 -11.509 1.00 91.19 192 ARG A C 1
ATOM 1470 O O . ARG A 1 192 ? 17.807 3.660 -12.414 1.00 91.19 192 ARG A O 1
ATOM 1477 N N . LEU A 1 193 ? 17.196 3.039 -10.333 1.00 87.56 193 LEU A N 1
ATOM 1478 C CA . LEU A 1 193 ? 16.591 4.311 -9.951 1.00 87.56 193 LEU A CA 1
ATOM 1479 C C . LEU A 1 193 ? 17.540 5.189 -9.133 1.00 87.56 193 LEU A C 1
ATOM 1481 O O . LEU A 1 193 ? 17.368 6.402 -9.202 1.00 87.56 193 LEU A O 1
ATOM 1485 N N . GLY A 1 194 ? 18.559 4.600 -8.493 1.00 63.41 194 GLY A N 1
ATOM 1486 C CA . GLY A 1 194 ? 19.543 5.323 -7.682 1.00 63.41 194 GLY A CA 1
ATOM 1487 C C . GLY A 1 194 ? 18.985 5.616 -6.306 1.00 63.41 194 GLY A C 1
ATOM 1488 O O . GLY A 1 194 ? 18.614 6.783 -6.079 1.00 63.41 194 GLY A O 1
#

Secondary structure (DSSP, 8-state):
-HHHHHTTS---HHHHHHHHTSHHHHHHHT--HHHHHHHHHHHHHTT--S-SSHHHHHHHHTS----TT-HHHHHHHHHHHHHTT--SS--BTTBPPP---STHHHHHHHHHHHHHHHHHHHHHHTTS-B-HHHHHHHHHHHHHHH----TTTHHHHHHHHHHHHHHHHHHHHH---S-B-HHHHHHHHHHHH-

Radius of gyration: 18.8 Å; chains: 1; bounding box: 42×39×54 Å

Organism: Dissulfurirhabdus thermomarina (NCBI:txid1765737)